Protein AF-0000000065985155 (afdb_homodimer)

Radius of gyration: 24.71 Å; Cα contacts (8 Å, |Δi|>4): 548; chains: 2; bounding box: 35×76×59 Å

Solvent-accessible surface area (backbone atoms only — not comparable to full-atom values): 17634 Å² total; per-residue (Å²): 113,52,72,65,54,26,26,50,45,11,40,53,48,54,47,33,44,59,19,85,72,46,12,67,38,28,30,44,54,46,45,69,64,44,49,46,24,61,75,67,66,27,60,48,74,44,66,58,95,70,36,69,47,30,38,36,28,44,30,21,22,24,71,71,54,43,53,49,27,75,76,33,69,85,66,65,50,70,82,45,39,70,54,41,80,46,33,30,48,73,46,80,47,34,62,80,71,37,51,67,61,48,49,55,57,57,29,61,38,67,83,27,68,40,58,32,30,32,69,63,44,80,60,87,74,77,49,49,74,46,74,43,82,17,47,86,59,52,67,67,60,49,48,53,50,47,50,53,50,49,51,54,50,48,53,52,46,50,54,48,58,60,61,74,98,114,52,72,65,54,27,25,50,46,11,41,54,47,54,46,34,44,60,19,86,71,47,12,66,38,27,29,45,55,47,45,69,62,44,50,47,24,62,76,66,65,28,61,48,75,44,67,58,95,70,35,67,48,29,38,35,28,44,30,21,20,25,73,71,55,43,53,50,28,74,76,33,67,85,64,66,48,72,81,45,40,69,55,41,81,48,34,30,48,74,45,79,47,34,63,81,71,38,50,66,62,50,50,55,58,59,30,63,38,67,83,26,67,41,57,34,31,32,69,64,42,80,60,89,78,75,51,49,73,44,73,43,82,16,47,86,59,52,68,69,60,48,50,51,51,48,49,52,50,47,50,55,49,50,54,53,48,51,54,47,56,58,59,73,101

Sequence (330 aa):
MNQHYFNLLGNITWLWMNSPLHREWSCELLARNVIPAIENQQYMLLIDNDVPIAYCSWADLSLETEVKYIKDISSLTPEEWQSGDRRWIIDWVAPFGHSQLLIKNVSEIPDYSRQIYTLLSKTKRTGKIAYFKGGNLDKKTAKKRFDTYQERLGAALKNEFNFTKMNQHYFNLLGNITWLWMNSPLHREWSCELLARNVIPAIENQQYMLLIDNDVPIAYCSWADLSLETEVKYIKDISSLTPEEWQSGDRRWIIDWVAPFGHSQLLIKNVSEIPDYSRQIYTLLSKTKRTGKIAYFKGGNLDKKTAKKRFDTYQERLGAALKNEFNFTK

Secondary structure (DSSP, 8-state):
--HHHHHHHHHHHHHHHTSTTGGGSBHHHHHHHHHHHHHTT-EEEEEETTEEEEEEEEEEE-HHHHHHHHH-GGG--GGGGBSSSEEEEEEEE-TTS-HHHHHHHHHT-TT--S-EEEE---SSS---EEEE--TT--HHHHHHHHHHHHHHHHHHHHHHHHHT-/--HHHHHHHHHHHHHHHTSTTGGGSBHHHHHHHHHHHHHTT-EEEEEETTEEEEEEEEEEE-HHHHHHHHH-GGG--GGGGBSSSEEEEEEEE-TTS-HHHHHHHHHT-TT--S-EEEE---SSS---EEEE--TT--HHHHHHHHHHHHHHHHHHHHHHHHHT-

Nearest PDB structures (foldseek):
  4whn-assembly2_D  TM=9.347E-01  e=1.863E-17  Actinobacillus pleuropneumoniae
  2fia-assembly1_A  TM=6.701E-01  e=3.945E-02  Enterococcus faecalis V583
  3h4q-assembly1_A  TM=5.459E-01  e=1.391E-01  Staphylococcus aureus subsp. aureus Mu50
  3iwg-assembly1_A  TM=7.175E-01  e=1.113E+00  Colwellia psychrerythraea 34H
  2g0b-assembly7_G  TM=4.563E-01  e=5.378E+00  uncultured bacterium

Structure (mmCIF, N/CA/C/O backbone):
data_AF-0000000065985155-model_v1
#
loop_
_entity.id
_entity.type
_entity.pdbx_description
1 polymer 'Leukotoxin-activating lysine-acyltransferase LktC'
#
loop_
_atom_site.group_PDB
_atom_site.id
_atom_site.type_symbol
_atom_site.label_atom_id
_atom_site.label_alt_id
_atom_site.label_comp_id
_atom_site.label_asym_id
_atom_site.label_entity_id
_atom_site.label_seq_id
_atom_site.pdbx_PDB_ins_code
_atom_site.Cartn_x
_atom_site.Cartn_y
_atom_site.Cartn_z
_atom_site.occupancy
_atom_site.B_iso_or_equiv
_atom_site.auth_seq_id
_atom_site.auth_comp_id
_atom_site.auth_asym_id
_atom_site.auth_atom_id
_atom_site.pdbx_PDB_model_num
ATOM 1 N N . MET A 1 1 ? -14.016 7.113 -7.258 1 61.62 1 MET A N 1
ATOM 2 C CA . MET A 1 1 ? -12.562 7.023 -7.195 1 61.62 1 MET A CA 1
ATOM 3 C C . MET A 1 1 ? -11.961 6.887 -8.586 1 61.62 1 MET A C 1
ATOM 5 O O . MET A 1 1 ? -12.414 6.059 -9.383 1 61.62 1 MET A O 1
ATOM 9 N N . ASN A 1 2 ? -11.156 7.898 -9.023 1 78.12 2 ASN A N 1
ATOM 10 C CA . ASN A 1 2 ? -10.672 7.973 -10.398 1 78.12 2 ASN A CA 1
ATOM 11 C C . ASN A 1 2 ? -9.258 7.422 -10.523 1 78.12 2 ASN 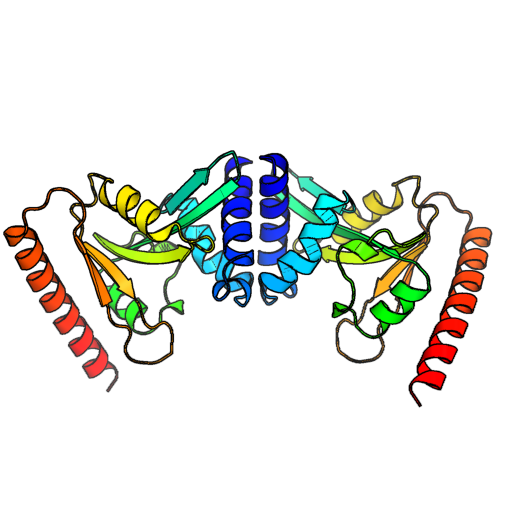A C 1
ATOM 13 O O . ASN A 1 2 ? -8.617 7.098 -9.523 1 78.12 2 ASN A O 1
ATOM 17 N N . GLN A 1 3 ? -8.891 7.145 -11.68 1 83.31 3 GLN A N 1
ATOM 18 C CA . GLN A 1 3 ? -7.582 6.602 -12.023 1 83.31 3 GLN A CA 1
ATOM 19 C C . GLN A 1 3 ? -6.465 7.398 -11.359 1 83.31 3 GLN A C 1
ATOM 21 O O . GLN A 1 3 ? -5.438 6.832 -10.977 1 83.31 3 GLN A O 1
ATOM 26 N N . HIS A 1 4 ? -6.789 8.664 -11.148 1 90.88 4 HIS A N 1
ATOM 27 C CA . HIS A 1 4 ? -5.805 9.523 -10.492 1 90.88 4 HIS A CA 1
ATOM 28 C C . HIS A 1 4 ? -5.609 9.125 -9.039 1 90.88 4 HIS A C 1
ATOM 30 O O . HIS A 1 4 ? -4.48 9.086 -8.547 1 90.88 4 HIS A O 1
ATOM 36 N N . TYR A 1 5 ? -6.684 8.789 -8.367 1 94.94 5 TYR A N 1
ATOM 37 C CA . TYR A 1 5 ? -6.691 8.359 -6.977 1 94.94 5 TYR A CA 1
ATOM 38 C C . TYR A 1 5 ? -5.816 7.129 -6.777 1 94.94 5 TYR A C 1
ATOM 40 O O . TYR A 1 5 ? -4.926 7.125 -5.926 1 94.94 5 TYR A O 1
ATOM 48 N N . PHE A 1 6 ? -5.961 6.148 -7.602 1 96.56 6 PHE A N 1
ATOM 49 C CA . PHE A 1 6 ? -5.234 4.895 -7.445 1 96.56 6 PHE A CA 1
ATOM 50 C C . PHE A 1 6 ? -3.775 5.055 -7.852 1 96.56 6 PHE A C 1
ATOM 52 O O . PHE A 1 6 ? -2.891 4.422 -7.273 1 96.56 6 PHE A O 1
ATOM 59 N N . ASN A 1 7 ? -3.576 5.855 -8.852 1 96.69 7 ASN A N 1
ATOM 60 C CA . ASN A 1 7 ? -2.199 6.156 -9.227 1 96.69 7 ASN A CA 1
ATOM 61 C C . ASN A 1 7 ? -1.432 6.805 -8.078 1 96.69 7 ASN A C 1
ATOM 63 O O . ASN A 1 7 ? -0.289 6.438 -7.805 1 96.69 7 ASN A O 1
ATOM 67 N N . LEU A 1 8 ? -2.074 7.773 -7.398 1 97.19 8 LEU A N 1
ATOM 68 C CA . LEU A 1 8 ? -1.474 8.43 -6.246 1 97.19 8 LEU A CA 1
ATOM 69 C C . LEU A 1 8 ? -1.199 7.434 -5.129 1 97.19 8 LEU A C 1
ATOM 71 O O . LEU A 1 8 ? -0.104 7.414 -4.562 1 97.19 8 LEU A O 1
ATOM 75 N N . LEU A 1 9 ? -2.201 6.645 -4.883 1 98.31 9 LEU A N 1
ATOM 76 C CA . LEU A 1 9 ? -2.045 5.633 -3.846 1 98.31 9 LEU A CA 1
ATOM 77 C C . LEU A 1 9 ? -0.881 4.699 -4.168 1 98.31 9 LEU A C 1
ATOM 79 O O . LEU A 1 9 ? -0.1 4.344 -3.281 1 98.31 9 LEU A O 1
ATOM 83 N N . GLY A 1 10 ? -0.763 4.293 -5.391 1 98.38 10 GLY A N 1
ATOM 84 C CA . GLY A 1 10 ? 0.332 3.432 -5.809 1 98.38 10 GLY A CA 1
ATOM 85 C C . GLY A 1 10 ? 1.696 4.07 -5.629 1 98.38 10 GLY A C 1
ATOM 86 O O . GLY A 1 10 ? 2.633 3.42 -5.16 1 98.38 10 GLY A O 1
ATOM 87 N N . ASN A 1 11 ? 1.826 5.34 -6.012 1 98.25 11 ASN A N 1
ATOM 88 C CA . ASN A 1 11 ? 3.078 6.07 -5.844 1 98.25 11 ASN A CA 1
ATOM 89 C C . ASN A 1 11 ? 3.486 6.152 -4.375 1 98.25 11 ASN A C 1
ATOM 91 O O . ASN A 1 11 ? 4.637 5.871 -4.031 1 98.25 11 ASN A O 1
ATOM 95 N N . ILE A 1 12 ? 2.561 6.508 -3.508 1 98.56 12 ILE A N 1
ATOM 96 C CA . ILE A 1 12 ? 2.842 6.668 -2.086 1 98.56 12 ILE A CA 1
ATOM 97 C C . ILE A 1 12 ? 3.162 5.309 -1.467 1 98.56 12 ILE A C 1
ATOM 99 O O . ILE A 1 12 ? 4.109 5.184 -0.687 1 98.56 12 ILE A O 1
ATOM 103 N N . THR A 1 13 ? 2.414 4.305 -1.851 1 98.75 13 THR A N 1
ATOM 104 C CA . THR A 1 13 ? 2.652 2.949 -1.363 1 98.75 13 THR A CA 1
ATOM 105 C C . THR A 1 13 ? 4.059 2.482 -1.724 1 98.75 13 THR A C 1
ATOM 107 O O . THR A 1 13 ? 4.75 1.88 -0.898 1 98.75 13 THR A O 1
ATOM 110 N N . TRP A 1 14 ? 4.422 2.723 -2.92 1 98.38 14 TRP A N 1
ATOM 111 C CA . TRP A 1 14 ? 5.75 2.326 -3.371 1 98.38 14 TRP A CA 1
ATOM 112 C C . TRP A 1 14 ? 6.832 2.988 -2.521 1 98.38 14 TRP A C 1
ATOM 114 O O . TRP A 1 14 ? 7.828 2.35 -2.166 1 98.38 14 TRP A O 1
ATOM 124 N N . LEU A 1 15 ? 6.66 4.23 -2.207 1 98.31 15 LEU A N 1
ATOM 125 C CA . LEU A 1 15 ? 7.598 4.918 -1.326 1 98.31 15 LEU A CA 1
ATOM 126 C C . LEU A 1 15 ? 7.621 4.27 0.055 1 98.31 15 LEU A C 1
ATOM 128 O O . LEU A 1 15 ? 8.688 4.07 0.636 1 98.31 15 LEU A O 1
ATOM 132 N N . TRP A 1 16 ? 6.398 3.98 0.622 1 98.38 16 TRP A N 1
ATOM 133 C CA . TRP A 1 16 ?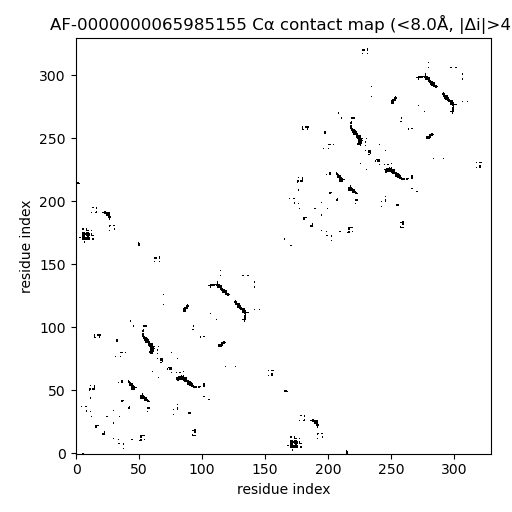 6.316 3.295 1.908 1 98.38 16 TRP A CA 1
ATOM 134 C C . TRP A 1 16 ? 7.102 1.989 1.881 1 98.38 16 TRP A C 1
ATOM 136 O O . TRP A 1 16 ? 7.852 1.689 2.812 1 98.38 16 TRP A O 1
ATOM 146 N N . MET A 1 17 ? 6.969 1.23 0.787 1 97.75 17 MET A N 1
ATOM 147 C CA . MET A 1 17 ? 7.609 -0.073 0.646 1 97.75 17 MET A CA 1
ATOM 148 C C . MET A 1 17 ? 9.125 0.063 0.676 1 97.75 17 MET A C 1
ATOM 150 O O . MET A 1 17 ? 9.828 -0.873 1.062 1 97.75 17 MET A O 1
ATOM 154 N N . ASN A 1 18 ? 9.594 1.165 0.339 1 97.31 18 ASN A N 1
ATOM 155 C CA . ASN A 1 18 ? 11.031 1.386 0.231 1 97.31 18 ASN A CA 1
ATOM 156 C C . ASN A 1 18 ? 11.57 2.158 1.431 1 97.31 18 ASN A C 1
ATOM 158 O O . ASN A 1 18 ? 12.758 2.492 1.476 1 97.31 18 ASN A O 1
ATOM 162 N N . SER A 1 19 ? 10.781 2.52 2.391 1 96.31 19 SER A N 1
ATOM 163 C CA . SER A 1 19 ? 11.164 3.166 3.643 1 96.31 19 SER A CA 1
ATOM 164 C C . SER A 1 19 ? 11.336 2.145 4.762 1 96.31 19 SER A C 1
ATOM 166 O O . SER A 1 19 ? 10.406 1.403 5.082 1 96.31 19 SER A O 1
ATOM 168 N N . PRO A 1 20 ? 12.508 2.055 5.363 1 95 20 PRO A N 1
ATOM 169 C CA . PRO A 1 20 ? 12.75 1.062 6.41 1 95 20 PRO A CA 1
ATOM 170 C C . PRO A 1 20 ? 11.703 1.11 7.523 1 95 20 PRO A C 1
ATOM 172 O O . PRO A 1 20 ? 11.281 0.065 8.023 1 95 20 PRO A O 1
ATOM 175 N N . LEU A 1 21 ? 11.234 2.256 7.855 1 92.38 21 LEU A N 1
ATOM 176 C CA . LEU A 1 21 ? 10.242 2.418 8.906 1 92.38 21 LEU A CA 1
ATOM 177 C C . LEU A 1 21 ? 8.859 2.018 8.414 1 92.38 21 LEU A C 1
ATOM 179 O O . LEU A 1 21 ? 8.188 1.188 9.031 1 92.38 21 LEU A O 1
ATOM 183 N N . HIS A 1 22 ? 8.461 2.508 7.312 1 96.5 22 HIS A N 1
ATOM 184 C CA . HIS A 1 22 ? 7.094 2.381 6.828 1 96.5 22 HIS A CA 1
ATOM 185 C C . HIS A 1 22 ? 6.824 0.976 6.301 1 96.5 22 HIS A C 1
ATOM 187 O O . HIS A 1 22 ? 5.699 0.483 6.379 1 96.5 22 HIS A O 1
ATOM 193 N N . ARG A 1 23 ? 7.867 0.409 5.754 1 96.94 23 ARG A N 1
ATOM 194 C CA . ARG A 1 23 ? 7.641 -0.891 5.133 1 96.94 23 ARG A CA 1
ATOM 195 C C . ARG A 1 23 ? 7.164 -1.915 6.156 1 96.94 23 ARG A C 1
ATOM 197 O O . ARG A 1 23 ? 6.547 -2.92 5.801 1 96.94 23 ARG A O 1
ATOM 204 N N . GLU A 1 24 ? 7.391 -1.711 7.445 1 96.56 24 GLU A N 1
ATOM 205 C CA . GLU A 1 24 ? 7.004 -2.625 8.516 1 96.56 24 GLU A CA 1
ATOM 206 C C . GLU A 1 24 ? 5.566 -2.369 8.961 1 96.56 24 GLU A C 1
ATOM 208 O O . GLU A 1 24 ? 4.973 -3.197 9.656 1 96.56 24 GLU A O 1
ATOM 213 N N . TRP A 1 25 ? 5.062 -1.242 8.625 1 95.06 25 TRP A N 1
ATOM 214 C CA . TRP A 1 25 ? 3.715 -0.872 9.055 1 95.06 25 TRP A CA 1
ATOM 215 C C . TRP A 1 25 ? 2.664 -1.584 8.211 1 95.06 25 TRP A C 1
ATOM 217 O O . TRP A 1 25 ? 2.924 -1.946 7.059 1 95.06 25 TRP A O 1
ATOM 227 N N . SER A 1 26 ? 1.489 -1.753 8.711 1 97.62 26 SER A N 1
ATOM 228 C CA . SER A 1 26 ? 0.413 -2.514 8.086 1 97.62 26 SER A CA 1
ATOM 229 C C . SER A 1 26 ? -0.275 -1.702 6.996 1 97.62 26 SER A C 1
ATOM 231 O O . SER A 1 26 ? -0.181 -0.473 6.977 1 97.62 26 SER A O 1
ATOM 233 N N . CYS A 1 27 ? -1.001 -2.439 6.18 1 97.69 27 CYS A N 1
ATOM 234 C CA . CYS A 1 27 ? -1.793 -1.785 5.148 1 97.69 27 CYS A CA 1
ATOM 235 C C . CYS A 1 27 ? -2.943 -0.996 5.758 1 97.69 27 CYS A C 1
ATOM 237 O O . CYS A 1 27 ? -3.4 -0.007 5.184 1 97.69 27 CYS A O 1
ATOM 239 N N . GLU A 1 28 ? -3.377 -1.416 6.906 1 96.88 28 GLU A N 1
ATOM 240 C CA . GLU A 1 28 ? -4.367 -0.632 7.637 1 96.88 28 GLU A CA 1
ATOM 241 C C . GLU A 1 28 ? -3.818 0.74 8.016 1 96.88 28 GLU A C 1
ATOM 243 O O . GLU A 1 28 ? -4.512 1.75 7.887 1 96.88 28 GLU A O 1
ATOM 248 N N . LEU A 1 29 ? -2.586 0.738 8.516 1 96.44 29 LEU A N 1
ATOM 249 C CA . LEU A 1 29 ? -1.942 2 8.859 1 96.44 29 LEU A CA 1
ATOM 250 C C . LEU A 1 29 ? -1.725 2.855 7.617 1 96.44 29 LEU A C 1
ATOM 252 O O . LEU A 1 29 ? -1.888 4.078 7.66 1 96.44 29 LEU A O 1
ATOM 256 N N . LEU A 1 30 ? -1.388 2.182 6.555 1 98.06 30 LEU A N 1
ATOM 257 C CA . LEU A 1 30 ? -1.266 2.881 5.281 1 98.06 30 LEU A CA 1
ATOM 258 C C . LEU A 1 30 ? -2.574 3.572 4.914 1 98.06 30 LEU A C 1
ATOM 260 O O . LEU A 1 30 ? -2.578 4.754 4.562 1 98.06 30 LEU A O 1
ATOM 264 N N . ALA A 1 31 ? -3.658 2.867 4.977 1 97.69 31 ALA A N 1
ATOM 265 C CA . ALA A 1 31 ? -4.969 3.434 4.664 1 97.69 31 ALA A CA 1
ATOM 266 C C . ALA A 1 31 ? -5.281 4.621 5.57 1 97.69 31 ALA A C 1
ATOM 268 O O . ALA A 1 31 ? -5.695 5.68 5.09 1 97.69 31 ALA A O 1
ATOM 269 N N . ARG A 1 32 ? -5.039 4.488 6.812 1 96.62 32 ARG A N 1
ATOM 270 C CA . ARG A 1 32 ? -5.371 5.492 7.816 1 96.62 32 ARG A CA 1
ATOM 271 C C . ARG A 1 32 ? -4.574 6.773 7.594 1 96.62 32 ARG A C 1
ATOM 273 O O . ARG A 1 32 ? -5.074 7.875 7.828 1 96.62 32 ARG A O 1
ATOM 280 N N . ASN A 1 33 ? -3.363 6.57 7.156 1 96.12 33 ASN A N 1
ATOM 281 C CA . ASN A 1 33 ? -2.469 7.719 7.043 1 96.12 33 ASN A CA 1
ATOM 282 C C . ASN A 1 33 ? -2.539 8.352 5.656 1 96.12 33 ASN A C 1
ATOM 284 O O . ASN A 1 33 ? -2.293 9.547 5.5 1 96.12 33 ASN A O 1
ATOM 288 N N . VAL A 1 34 ? -2.904 7.621 4.637 1 98.19 34 VAL A N 1
ATOM 289 C CA . VAL A 1 34 ? -2.705 8.094 3.27 1 98.19 34 VAL A CA 1
ATOM 290 C C . VAL A 1 34 ? -4.055 8.445 2.645 1 98.19 34 VAL A C 1
ATOM 292 O O . VAL A 1 34 ? -4.168 9.445 1.926 1 98.19 34 VAL A O 1
ATOM 295 N N . ILE A 1 35 ? -5.082 7.68 2.918 1 98.06 35 ILE A N 1
ATOM 296 C CA . ILE A 1 35 ? -6.363 7.855 2.246 1 98.06 35 ILE A CA 1
ATOM 297 C C . ILE A 1 35 ? -6.918 9.242 2.549 1 98.06 35 ILE A C 1
ATOM 299 O O . ILE A 1 35 ? -7.27 9.992 1.633 1 98.06 35 ILE A O 1
ATOM 303 N N . PRO A 1 36 ? -6.98 9.727 3.818 1 97.81 36 PRO A N 1
ATOM 304 C CA . PRO A 1 36 ? -7.492 11.07 4.078 1 97.81 36 PRO A CA 1
ATOM 305 C C . PRO A 1 36 ? -6.633 12.164 3.443 1 97.81 36 PRO A C 1
ATOM 307 O O . PRO A 1 36 ? -7.152 13.195 3.02 1 97.81 36 PRO A O 1
ATOM 310 N N . ALA A 1 37 ? -5.305 11.938 3.426 1 97.44 37 ALA A N 1
ATOM 311 C CA . ALA A 1 37 ? -4.414 12.898 2.785 1 97.44 37 ALA A CA 1
ATOM 312 C C . ALA A 1 37 ? -4.781 13.094 1.316 1 97.44 37 ALA A C 1
ATOM 314 O O . ALA A 1 37 ? -4.867 14.227 0.836 1 97.44 37 ALA A O 1
ATOM 315 N N . ILE A 1 38 ? -5.035 12.031 0.622 1 97.62 38 ILE A N 1
ATOM 316 C CA . ILE A 1 38 ? -5.395 12.07 -0.792 1 97.62 38 ILE A CA 1
ATOM 317 C C . ILE A 1 38 ? -6.762 12.734 -0.958 1 97.62 38 ILE A C 1
ATOM 319 O O . ILE A 1 38 ? -6.926 13.633 -1.787 1 97.62 38 ILE A O 1
ATOM 323 N N . GLU A 1 39 ? -7.684 12.32 -0.176 1 96.62 39 GLU A N 1
ATOM 324 C CA . GLU A 1 39 ? -9.055 12.812 -0.294 1 96.62 39 GLU A CA 1
ATOM 325 C C . GLU A 1 39 ? -9.133 14.312 -0.035 1 96.62 39 GLU A C 1
ATOM 327 O O . GLU A 1 39 ? -9.898 15.023 -0.691 1 96.62 39 GLU A O 1
ATOM 332 N N . ASN A 1 40 ? -8.344 14.797 0.892 1 96.38 40 ASN A N 1
ATOM 333 C CA . ASN A 1 40 ? -8.375 16.203 1.276 1 96.38 40 ASN A CA 1
ATOM 334 C C . ASN A 1 40 ? -7.328 17.016 0.523 1 96.38 40 ASN A C 1
ATOM 336 O O . ASN A 1 40 ? -7.203 18.219 0.73 1 96.38 40 ASN A O 1
ATOM 340 N N . GLN A 1 41 ? -6.586 16.312 -0.307 1 96 41 GLN A N 1
ATOM 341 C CA . GLN A 1 41 ? -5.508 16.938 -1.061 1 96 41 GLN A CA 1
ATOM 342 C C . GLN A 1 41 ? -4.512 17.625 -0.129 1 96 41 GLN A C 1
ATOM 344 O O . GLN A 1 41 ? -4.094 18.766 -0.383 1 96 41 GLN A O 1
ATOM 349 N N . GLN A 1 42 ? -4.219 17.031 0.935 1 94.56 42 GLN A N 1
ATOM 350 C CA . GLN A 1 42 ? -3.26 17.516 1.922 1 94.56 42 GLN A CA 1
ATOM 351 C C . GLN A 1 42 ? -1.975 16.688 1.894 1 94.56 42 GLN A C 1
ATOM 353 O O . GLN A 1 42 ? -1.646 16 2.865 1 94.56 42 GLN A O 1
ATOM 358 N N . TYR A 1 43 ? -1.269 16.797 0.753 1 95.75 43 TYR A N 1
ATOM 359 C CA . TYR A 1 43 ? -0.034 16.062 0.54 1 95.75 43 TYR A CA 1
ATOM 360 C C . TYR A 1 43 ? 0.867 16.766 -0.462 1 95.75 43 TYR A C 1
ATOM 362 O O . TYR A 1 43 ? 0.434 17.703 -1.143 1 95.75 43 TYR A O 1
ATOM 370 N N . MET A 1 44 ? 2.041 16.375 -0.431 1 95.19 44 MET A N 1
ATOM 371 C CA . MET A 1 44 ? 3.02 16.703 -1.465 1 95.19 44 MET A CA 1
ATOM 372 C C . MET A 1 44 ? 3.754 15.445 -1.931 1 95.19 44 MET A C 1
ATOM 374 O O . MET A 1 44 ? 4.242 14.664 -1.111 1 95.19 44 MET A O 1
ATOM 378 N N . LEU A 1 45 ? 3.711 15.219 -3.188 1 97.31 45 LEU A N 1
ATOM 379 C CA . LEU A 1 45 ? 4.414 14.102 -3.805 1 97.31 45 LEU A CA 1
ATOM 380 C C . LEU A 1 45 ? 5.418 14.594 -4.84 1 97.31 45 LEU A C 1
ATOM 382 O O . LEU A 1 45 ? 5.059 15.328 -5.766 1 97.31 45 LEU A O 1
ATOM 386 N N . LEU A 1 46 ? 6.605 14.312 -4.629 1 97.19 46 LEU A N 1
ATOM 387 C CA . LEU A 1 46 ? 7.66 14.672 -5.57 1 97.19 46 LEU A CA 1
ATOM 388 C C . LEU A 1 46 ? 7.988 13.5 -6.492 1 97.19 46 LEU A C 1
ATOM 390 O O . LEU A 1 46 ? 8.211 12.383 -6.027 1 97.19 46 LEU A O 1
ATOM 394 N N . ILE A 1 47 ? 7.988 13.734 -7.766 1 96.5 47 ILE A N 1
ATOM 395 C CA . ILE A 1 47 ? 8.266 12.742 -8.789 1 96.5 47 ILE A CA 1
ATOM 396 C C . ILE A 1 47 ? 9.461 13.188 -9.633 1 96.5 47 ILE A C 1
ATOM 398 O O . ILE A 1 47 ? 9.555 14.352 -10.023 1 96.5 47 ILE A O 1
ATOM 402 N N . ASP A 1 48 ? 10.422 12.359 -9.789 1 95.5 48 ASP A N 1
ATOM 403 C CA . ASP A 1 48 ? 11.57 12.57 -10.672 1 95.5 48 ASP A CA 1
ATOM 404 C C . ASP A 1 48 ? 11.672 11.461 -11.711 1 95.5 48 ASP A C 1
ATOM 406 O O . ASP A 1 48 ? 11.82 10.289 -11.367 1 95.5 48 ASP A O 1
ATOM 410 N N . ASN A 1 49 ? 11.617 11.797 -13.078 1 93.75 49 ASN A N 1
ATOM 411 C CA . ASN A 1 49 ? 11.688 10.828 -14.172 1 93.75 49 ASN A CA 1
ATOM 412 C C . ASN A 1 49 ? 10.672 9.703 -13.984 1 93.75 49 ASN A C 1
ATOM 414 O O . ASN A 1 49 ? 11.031 8.531 -14.016 1 93.75 49 ASN A O 1
ATOM 418 N N . ASP A 1 50 ? 9.438 10.062 -13.586 1 93.25 50 ASP A N 1
ATOM 419 C CA . ASP A 1 50 ? 8.273 9.188 -13.5 1 93.25 50 ASP A CA 1
ATOM 420 C C . ASP A 1 50 ? 8.383 8.227 -12.32 1 93.25 50 ASP A C 1
ATOM 422 O O . ASP A 1 50 ? 7.707 7.199 -12.281 1 93.25 50 ASP A O 1
ATOM 426 N N . VAL A 1 51 ? 9.258 8.508 -11.391 1 95.25 51 VAL A N 1
ATOM 427 C CA . VAL A 1 51 ? 9.422 7.703 -10.18 1 95.25 51 VAL A CA 1
ATOM 428 C C . VAL A 1 51 ? 9.203 8.57 -8.945 1 95.25 51 VAL A C 1
ATOM 430 O O . VAL A 1 51 ? 9.75 9.672 -8.852 1 95.25 51 VAL A O 1
ATOM 433 N N . PRO A 1 52 ? 8.312 8.109 -8.094 1 97.5 52 PRO A N 1
ATOM 434 C CA . PRO A 1 52 ? 8.172 8.891 -6.859 1 97.5 52 PRO A CA 1
ATOM 435 C C . PRO A 1 52 ? 9.445 8.891 -6.012 1 97.5 52 PRO A C 1
ATOM 437 O O . PRO A 1 52 ? 10.055 7.832 -5.812 1 97.5 52 PRO A O 1
ATOM 440 N N . ILE A 1 53 ? 9.812 10.062 -5.438 1 97.69 53 ILE A N 1
ATOM 441 C CA . ILE A 1 53 ? 11.078 10.117 -4.719 1 97.69 53 ILE A CA 1
ATOM 442 C C . ILE A 1 53 ? 10.836 10.578 -3.281 1 97.69 53 ILE A C 1
ATOM 444 O O . ILE A 1 53 ? 11.625 10.266 -2.385 1 97.69 53 ILE A O 1
ATOM 448 N N . ALA A 1 54 ? 9.742 11.273 -3.035 1 97.31 54 ALA A N 1
ATOM 449 C CA . ALA A 1 54 ? 9.43 11.711 -1.678 1 97.31 54 ALA A CA 1
ATOM 450 C C . ALA A 1 54 ? 7.957 12.078 -1.539 1 97.31 54 ALA A C 1
ATOM 452 O O . ALA A 1 54 ? 7.285 12.359 -2.533 1 97.31 54 ALA A O 1
ATOM 453 N N . TYR A 1 55 ? 7.492 12.008 -0.315 1 97.56 55 TYR A N 1
ATOM 454 C CA . TYR A 1 55 ? 6.09 12.25 0.009 1 97.56 55 TYR A CA 1
ATOM 455 C C . TYR A 1 55 ? 5.941 12.781 1.43 1 97.56 55 TYR A C 1
ATOM 457 O O . TYR A 1 55 ? 6.664 12.359 2.336 1 97.56 55 TYR A O 1
ATOM 465 N N . CYS A 1 56 ? 5.039 13.719 1.554 1 94.69 56 CYS A N 1
ATOM 466 C CA . CYS A 1 56 ? 4.59 14.078 2.895 1 94.69 56 CYS A CA 1
ATOM 467 C C . CYS A 1 56 ? 3.105 14.43 2.895 1 94.69 56 CYS A C 1
ATOM 469 O O . CYS A 1 56 ? 2.521 14.68 1.839 1 94.69 56 CYS A O 1
ATOM 471 N N . SER A 1 57 ? 2.545 14.344 4.035 1 94.88 57 SER A N 1
ATOM 472 C CA . SER A 1 57 ? 1.157 14.742 4.238 1 94.88 57 SER A CA 1
ATOM 473 C C . SER A 1 57 ? 0.992 15.531 5.531 1 94.88 57 SER A C 1
ATOM 475 O O . SER A 1 57 ? 1.856 15.484 6.41 1 94.88 57 SER A O 1
ATOM 477 N N . TRP A 1 58 ? -0.091 16.312 5.555 1 91.75 58 TRP A N 1
ATOM 478 C CA . TRP A 1 58 ? -0.359 17.109 6.742 1 91.75 58 TRP A CA 1
ATOM 479 C C . TRP A 1 58 ? -1.854 17.172 7.035 1 91.75 58 TRP A C 1
ATOM 481 O O . TRP A 1 58 ? -2.674 16.844 6.172 1 91.75 58 TRP A O 1
ATOM 491 N N . ALA A 1 59 ? -2.158 17.453 8.219 1 94.25 59 ALA A N 1
ATOM 492 C CA . ALA A 1 59 ? -3.521 17.719 8.664 1 94.25 59 ALA A CA 1
ATOM 493 C C . ALA A 1 59 ? -3.615 19.078 9.352 1 94.25 59 ALA A C 1
ATOM 495 O O . ALA A 1 59 ? -2.652 19.531 9.977 1 94.25 59 ALA A O 1
ATOM 496 N N . ASP A 1 60 ? -4.734 19.75 9.172 1 93.44 60 ASP A N 1
ATOM 497 C CA . ASP A 1 60 ? -5.043 21 9.859 1 93.44 60 ASP A CA 1
ATOM 498 C C . ASP A 1 60 ? -6.016 20.766 11.016 1 93.44 60 ASP A C 1
ATOM 500 O O . ASP A 1 60 ? -7.215 20.578 10.797 1 93.44 60 ASP A O 1
ATOM 504 N N . LEU A 1 61 ? -5.434 20.891 12.219 1 93.25 61 LEU A N 1
ATOM 505 C CA . LEU A 1 61 ? -6.168 20.406 13.383 1 93.25 61 LEU A CA 1
ATOM 506 C C . LEU A 1 61 ? -6.695 21.562 14.219 1 93.25 61 LEU A C 1
ATOM 508 O O . LEU A 1 61 ? -6.07 22.625 14.281 1 93.25 61 LEU A O 1
ATOM 512 N N . SER A 1 62 ? -7.832 21.344 14.852 1 94.94 62 SER A N 1
ATOM 513 C CA . SER A 1 62 ? -8.25 22.203 15.953 1 94.94 62 SER A CA 1
ATOM 514 C C . SER A 1 62 ? -7.391 21.969 17.203 1 94.94 62 SER A C 1
ATOM 516 O O . SER A 1 62 ? -6.66 20.984 17.281 1 94.94 62 SER A O 1
ATOM 518 N N . LEU A 1 63 ? -7.465 22.859 18.094 1 91.81 63 LEU A N 1
ATOM 519 C CA . LEU A 1 63 ? -6.734 22.688 19.344 1 91.81 63 LEU A CA 1
ATOM 520 C C . LEU A 1 63 ? -7.164 21.406 20.047 1 91.81 63 LEU A C 1
ATOM 522 O O . LEU A 1 63 ? -6.324 20.672 20.562 1 91.81 63 LEU A O 1
ATOM 526 N N . GLU A 1 64 ? -8.469 21.203 20.062 1 93.94 64 GLU A N 1
ATOM 527 C CA . GLU A 1 64 ? -9 20 20.703 1 93.94 64 GLU A CA 1
ATOM 528 C C . GLU A 1 64 ? -8.445 18.734 20.047 1 93.94 64 GLU A C 1
ATOM 530 O O . GLU A 1 64 ? -7.984 17.828 20.75 1 93.94 64 GLU A O 1
ATOM 535 N N . THR A 1 65 ? -8.453 18.656 18.75 1 94.75 65 THR A N 1
ATOM 536 C CA . THR A 1 65 ? -7.957 17.5 18 1 94.75 65 THR A CA 1
ATOM 537 C C . THR A 1 65 ? -6.449 17.359 18.172 1 94.75 65 THR A C 1
ATOM 539 O O . THR A 1 65 ? -5.941 16.234 18.297 1 94.75 65 THR A O 1
ATOM 542 N N . GLU A 1 66 ? -5.742 18.453 18.156 1 90.06 66 GLU A N 1
ATOM 543 C CA . GLU A 1 66 ? -4.297 18.453 18.344 1 90.06 66 GLU A CA 1
ATOM 544 C C . GLU A 1 66 ? -3.912 17.781 19.656 1 90.06 66 GLU A C 1
ATOM 546 O O . GLU A 1 66 ? -3.002 16.953 19.703 1 90.06 66 GLU A O 1
ATOM 551 N N . VAL A 1 67 ? -4.574 18.141 20.688 1 87 67 VAL A N 1
ATOM 552 C CA . VAL A 1 67 ? -4.301 17.594 22.016 1 87 67 VAL A CA 1
ATOM 553 C C . VAL A 1 67 ? -4.52 16.078 22.016 1 87 67 VAL A C 1
ATOM 555 O O . VAL A 1 67 ? -3.688 15.328 22.516 1 87 67 VAL A O 1
ATOM 558 N N . LYS A 1 68 ? -5.605 15.633 21.484 1 90.44 68 LYS A N 1
ATOM 559 C CA . LYS A 1 68 ? -5.898 14.203 21.375 1 90.44 68 LYS A CA 1
ATOM 560 C C . LYS A 1 68 ? -4.832 13.484 20.562 1 90.44 68 LYS A C 1
ATOM 562 O O . LYS A 1 68 ? -4.379 12.398 20.938 1 90.44 68 LYS A O 1
ATOM 567 N N . TYR A 1 69 ? -4.449 14.102 19.531 1 89.5 69 TYR A N 1
ATOM 568 C CA . TYR A 1 69 ? -3.5 13.516 18.578 1 89.5 69 TYR A CA 1
ATOM 569 C C . TYR A 1 69 ? -2.133 13.336 19.234 1 89.5 69 TYR A C 1
ATOM 571 O O . TYR A 1 69 ? -1.481 12.305 19.047 1 89.5 69 TYR A O 1
ATOM 579 N N . ILE A 1 70 ? -1.699 14.344 19.906 1 82.94 70 ILE A N 1
ATOM 580 C CA . ILE A 1 70 ? -0.393 14.305 20.547 1 82.94 70 ILE A CA 1
ATOM 581 C C . ILE A 1 70 ? -0.36 13.172 21.562 1 82.94 70 ILE A C 1
ATOM 583 O O . ILE A 1 70 ? 0.662 12.5 21.734 1 82.94 70 ILE A O 1
ATOM 587 N N . LYS A 1 71 ? -1.438 12.93 22.188 1 81.81 71 LYS A N 1
ATOM 588 C CA . LYS A 1 71 ? -1.526 11.883 23.188 1 81.81 71 LYS A CA 1
ATOM 589 C C . LYS A 1 71 ? -1.55 10.5 22.547 1 81.81 71 LYS A C 1
ATOM 591 O O . LYS A 1 71 ? -0.996 9.539 23.094 1 81.81 71 LYS A O 1
ATOM 596 N N . ASP A 1 72 ? -2.26 10.492 21.484 1 87.81 72 ASP A N 1
ATOM 597 C CA . ASP A 1 72 ? -2.43 9.242 20.75 1 87.81 72 ASP A CA 1
ATOM 598 C C . ASP A 1 72 ? -2.545 9.492 19.25 1 87.81 72 ASP A C 1
ATOM 600 O O . ASP A 1 72 ? -3.633 9.789 18.75 1 87.81 72 ASP A O 1
ATOM 604 N N . ILE A 1 73 ? -1.548 9.258 18.625 1 86.12 73 ILE A N 1
ATOM 605 C CA . ILE A 1 73 ? -1.485 9.57 17.203 1 86.12 73 ILE A CA 1
ATOM 606 C C . ILE A 1 73 ? -2.529 8.758 16.438 1 86.12 73 ILE A C 1
ATOM 608 O O . ILE A 1 73 ? -2.975 9.156 15.359 1 86.12 73 ILE A O 1
ATOM 612 N N . SER A 1 74 ? -2.92 7.645 16.906 1 87.75 74 SER A N 1
ATOM 613 C CA . SER A 1 74 ? -3.893 6.777 16.25 1 87.75 74 SER A CA 1
ATOM 614 C C . SER A 1 74 ? -5.312 7.309 16.422 1 87.75 74 SER A C 1
ATOM 616 O O . SER A 1 74 ? -6.25 6.797 15.805 1 87.75 74 SER A O 1
ATOM 618 N N . SER A 1 75 ? -5.461 8.352 17.172 1 91.31 75 SER A N 1
ATOM 619 C CA . SER A 1 75 ? -6.789 8.859 17.484 1 91.31 75 SER A CA 1
ATOM 620 C C . SER A 1 75 ? -7.332 9.711 16.328 1 91.31 75 SER A C 1
ATOM 622 O O . SER A 1 75 ? -8.531 10.008 16.297 1 91.31 75 SER A O 1
ATOM 624 N N . LEU A 1 76 ? -6.527 10.18 15.445 1 94.69 76 LEU A N 1
ATOM 625 C CA . LEU A 1 76 ? -6.938 11.078 14.375 1 94.69 76 LEU A CA 1
ATOM 626 C C . LEU A 1 76 ? -7.883 10.375 13.406 1 94.69 76 LEU A C 1
ATOM 628 O O . LEU A 1 76 ? -7.492 9.406 12.75 1 94.69 76 LEU A O 1
ATOM 632 N N . THR A 1 77 ? -9.094 10.867 13.289 1 96.75 77 THR A N 1
ATOM 633 C CA . THR A 1 77 ? -10.07 10.32 12.359 1 96.75 77 THR A CA 1
ATOM 634 C C . THR A 1 77 ? -10.047 11.078 11.039 1 96.75 77 THR A C 1
ATOM 636 O O . THR A 1 77 ? -9.586 12.227 10.984 1 96.75 77 THR A O 1
ATOM 639 N N . PRO A 1 78 ? -10.57 10.516 9.977 1 96.62 78 PRO A N 1
ATOM 640 C CA . PRO A 1 78 ? -10.578 11.18 8.672 1 96.62 78 PRO A CA 1
ATOM 641 C C . PRO A 1 78 ? -11.273 12.539 8.711 1 96.62 78 PRO A C 1
ATOM 643 O O . PRO A 1 78 ? -10.82 13.484 8.062 1 96.62 78 PRO A O 1
ATOM 646 N N . GLU A 1 79 ? -12.305 12.688 9.453 1 96.31 79 GLU A N 1
ATOM 647 C CA . GLU A 1 79 ? -13.094 13.914 9.5 1 96.31 79 GLU A CA 1
ATOM 648 C C . GLU A 1 79 ? -12.336 15.031 10.211 1 96.31 79 GLU A C 1
ATOM 650 O O . GLU A 1 79 ? -12.656 16.203 10.055 1 96.31 79 GLU A O 1
ATOM 655 N N . GLU A 1 80 ? -11.359 14.672 10.906 1 97.56 80 GLU A N 1
ATOM 656 C CA . GLU A 1 80 ? -10.664 15.633 11.75 1 97.56 80 GLU A CA 1
ATOM 657 C C . GLU A 1 80 ? -9.453 16.234 11.039 1 97.56 80 GLU A C 1
ATOM 659 O O . GLU A 1 80 ? -8.828 17.172 11.547 1 97.56 80 GLU A O 1
ATOM 664 N N . TRP A 1 81 ? -9.164 15.773 9.859 1 97.12 81 TRP A N 1
ATOM 665 C CA . TRP A 1 81 ? -7.965 16.203 9.141 1 97.12 81 TRP A CA 1
ATOM 666 C C . TRP A 1 81 ? -8.039 17.672 8.781 1 97.12 81 TRP A C 1
ATOM 668 O O . TRP A 1 81 ? -7.016 18.297 8.484 1 97.12 81 TRP A O 1
ATOM 678 N N . GLN A 1 82 ? -9.211 18.266 8.75 1 96.69 82 GLN A N 1
ATOM 679 C CA . GLN A 1 82 ? -9.414 19.672 8.477 1 96.69 82 GLN A CA 1
ATOM 680 C C . GLN A 1 82 ? -10.242 20.344 9.57 1 96.69 82 GLN A C 1
ATOM 682 O O . GLN A 1 82 ? -11.125 21.156 9.281 1 96.69 82 GLN A O 1
ATOM 687 N N . SER A 1 83 ? -9.992 20 10.75 1 96.75 83 SER A N 1
ATOM 688 C CA . SER A 1 83 ? -10.805 20.453 11.867 1 96.75 83 SER A CA 1
ATOM 689 C C . SER A 1 83 ? -10.406 21.844 12.312 1 96.75 83 SER A C 1
ATOM 691 O O . SER A 1 83 ? -11.133 22.5 13.078 1 96.75 83 SER A O 1
ATOM 693 N N . GLY A 1 84 ? -9.25 22.375 11.883 1 94.12 84 GLY A N 1
ATOM 694 C CA . GLY A 1 84 ? -8.789 23.672 12.336 1 94.12 84 GLY A CA 1
ATOM 695 C C . GLY A 1 84 ? -7.629 24.219 11.516 1 94.12 84 GLY A C 1
ATOM 696 O O . GLY A 1 84 ? -7.562 24 10.305 1 94.12 84 GLY A O 1
ATOM 697 N N . ASP A 1 85 ? -6.73 25 12.172 1 89.19 85 ASP A N 1
ATOM 698 C CA . ASP A 1 85 ? -5.699 25.719 11.422 1 89.19 85 ASP A CA 1
ATOM 699 C C . ASP A 1 85 ? -4.305 25.391 11.961 1 89.19 85 ASP A C 1
ATOM 701 O O . ASP A 1 85 ? -3.326 26.047 11.586 1 89.19 85 ASP A O 1
ATOM 705 N N . ARG A 1 86 ? -4.266 24.453 12.812 1 86.31 86 ARG A N 1
ATOM 706 C CA . ARG A 1 86 ? -2.975 24.016 13.32 1 86.31 86 ARG A CA 1
ATOM 707 C C . ARG A 1 86 ? -2.42 22.875 12.469 1 86.31 86 ARG A C 1
ATOM 709 O O . ARG A 1 86 ? -2.889 21.734 12.562 1 86.31 86 ARG A O 1
ATOM 716 N N . ARG A 1 87 ? -1.425 23.141 11.695 1 88.12 87 ARG A N 1
ATOM 717 C CA . ARG A 1 87 ? -0.958 22.219 10.672 1 88.12 87 ARG A CA 1
ATOM 718 C C . ARG A 1 87 ? 0.095 21.266 11.227 1 88.12 87 ARG A C 1
ATOM 720 O O . ARG A 1 87 ? 1.125 21.703 11.742 1 88.12 87 ARG A O 1
ATOM 727 N N . TRP A 1 88 ? -0.207 20.047 11.141 1 90.31 88 TRP A N 1
ATOM 728 C CA . TRP A 1 88 ? 0.681 18.984 11.625 1 90.31 88 TRP A CA 1
ATOM 729 C C . TRP A 1 88 ? 1.1 18.062 10.477 1 90.31 88 TRP A C 1
ATOM 731 O O . TRP A 1 88 ? 0.263 17.641 9.68 1 90.31 88 TRP A O 1
ATOM 741 N N . ILE A 1 89 ? 2.426 17.812 10.445 1 90.38 89 ILE A N 1
ATOM 742 C CA . ILE A 1 89 ? 2.891 16.781 9.531 1 90.38 89 ILE A CA 1
ATOM 743 C C . ILE A 1 89 ? 2.449 15.406 10.031 1 90.38 89 ILE A C 1
ATOM 745 O O . ILE A 1 89 ? 2.678 15.062 11.195 1 90.38 89 ILE A O 1
ATOM 749 N N . ILE A 1 90 ? 1.82 14.656 9.172 1 93.12 90 ILE A N 1
ATOM 750 C CA . ILE A 1 90 ? 1.308 13.344 9.547 1 93.12 90 ILE A CA 1
ATOM 751 C C . ILE A 1 90 ? 2.273 12.258 9.078 1 93.12 90 ILE A C 1
ATOM 753 O O . ILE A 1 90 ? 2.494 11.273 9.781 1 93.12 90 ILE A O 1
ATOM 757 N N . ASP A 1 91 ? 2.791 12.414 7.898 1 93.31 91 ASP A N 1
ATOM 758 C CA . ASP A 1 91 ? 3.715 11.438 7.328 1 93.31 91 ASP A CA 1
ATOM 759 C C . ASP A 1 91 ? 4.844 12.125 6.566 1 93.31 91 ASP A C 1
ATOM 761 O O . ASP A 1 91 ? 4.652 13.211 6.008 1 93.31 91 ASP A O 1
ATOM 765 N N . TRP A 1 92 ? 6.004 11.641 6.633 1 93.31 92 TRP A N 1
ATOM 766 C CA . TRP A 1 92 ? 7.211 12.094 5.953 1 93.31 92 TRP A CA 1
ATOM 767 C C . TRP A 1 92 ? 8.016 10.914 5.414 1 93.31 92 TRP A C 1
ATOM 769 O O . TRP A 1 92 ? 8.625 10.164 6.188 1 93.31 92 TRP A O 1
ATOM 779 N N . VAL A 1 93 ? 8.016 10.773 4.078 1 96.31 93 VAL A N 1
ATOM 780 C CA . VAL A 1 93 ? 8.617 9.586 3.469 1 96.31 93 VAL A CA 1
ATOM 781 C C . VAL A 1 93 ? 9.602 10.016 2.379 1 96.31 93 VAL A C 1
ATOM 783 O O . VAL A 1 93 ? 9.195 10.438 1.297 1 96.31 93 VAL A O 1
ATOM 786 N N . ALA A 1 94 ? 10.852 9.883 2.633 1 96.06 94 ALA A N 1
ATOM 787 C CA . ALA A 1 94 ? 11.922 10.188 1.69 1 96.06 94 ALA A CA 1
ATOM 788 C C . ALA A 1 94 ? 13.023 9.125 1.753 1 96.06 94 ALA A C 1
ATOM 790 O O . ALA A 1 94 ? 14.156 9.422 2.135 1 96.06 94 ALA A O 1
ATOM 791 N N . PRO A 1 95 ? 12.648 7.988 1.282 1 96.81 95 PRO A N 1
ATOM 792 C CA . PRO A 1 95 ? 13.539 6.852 1.517 1 96.81 95 PRO A CA 1
ATOM 793 C C . PRO A 1 95 ? 14.82 6.926 0.691 1 96.81 95 PRO A C 1
ATOM 795 O O . PRO A 1 95 ? 15.773 6.18 0.944 1 96.81 95 PRO A O 1
ATOM 798 N N . PHE A 1 96 ? 14.961 7.828 -0.204 1 96.5 96 PHE A N 1
ATOM 799 C CA . PHE A 1 96 ? 16.109 7.879 -1.088 1 96.5 96 PHE A CA 1
ATOM 800 C C . PHE A 1 96 ? 16.953 9.125 -0.82 1 96.5 96 PHE A C 1
ATOM 802 O O . PHE A 1 96 ? 17.766 9.523 -1.65 1 96.5 96 PHE A O 1
ATOM 809 N N . GLY A 1 97 ? 16.641 9.844 0.26 1 94 97 GLY A N 1
ATOM 810 C CA . GLY A 1 97 ? 17.5 10.922 0.707 1 94 97 GLY A CA 1
ATOM 811 C C . GLY A 1 97 ? 17.047 12.289 0.228 1 94 97 GLY A C 1
ATOM 812 O O . GLY A 1 97 ? 17.828 13.242 0.205 1 94 97 GLY A O 1
ATOM 813 N N . HIS A 1 98 ? 15.789 12.461 -0.115 1 94.81 98 HIS A N 1
ATOM 814 C CA . HIS A 1 98 ? 15.297 13.703 -0.694 1 94.81 98 HIS A CA 1
ATOM 815 C C . HIS A 1 98 ? 14.523 14.523 0.334 1 94.81 98 HIS A C 1
ATOM 817 O O . HIS A 1 98 ? 13.609 15.273 -0.021 1 94.81 98 HIS A O 1
ATOM 823 N N . SER A 1 99 ? 14.812 14.359 1.559 1 91.5 99 SER A N 1
ATOM 824 C CA . SER A 1 99 ? 14.109 15.086 2.615 1 91.5 99 SER A CA 1
ATOM 825 C C . SER A 1 99 ? 14.297 16.594 2.465 1 91.5 99 SER A C 1
ATOM 827 O O . SER A 1 99 ? 13.344 17.359 2.631 1 91.5 99 SER A O 1
ATOM 829 N N . GLN A 1 100 ? 15.523 17.031 2.205 1 89.31 100 GLN A N 1
ATOM 830 C CA . GLN A 1 100 ? 15.781 18.469 2.066 1 89.31 100 GLN A CA 1
ATOM 831 C C . GLN A 1 100 ? 14.984 19.062 0.91 1 89.31 100 GLN A C 1
ATOM 833 O O . GLN A 1 100 ? 14.477 20.172 1.011 1 89.31 100 GLN A O 1
ATOM 838 N N . LEU A 1 101 ? 14.961 18.344 -0.204 1 91.31 101 LEU A N 1
ATOM 839 C CA . LEU A 1 101 ? 14.156 18.781 -1.342 1 91.31 101 LEU A CA 1
ATOM 840 C C . LEU A 1 101 ? 12.688 18.891 -0.958 1 91.31 101 LEU A C 1
ATOM 842 O O . LEU A 1 101 ? 12 19.828 -1.367 1 91.31 101 LEU A O 1
ATOM 846 N N . LEU A 1 102 ? 12.188 17.938 -0.201 1 89.88 102 LEU A N 1
ATOM 847 C CA . LEU A 1 102 ? 10.805 17.938 0.259 1 89.88 102 LEU A CA 1
ATOM 848 C C . LEU A 1 102 ? 10.539 19.141 1.165 1 89.88 102 LEU A C 1
ATOM 850 O O . LEU A 1 102 ? 9.508 19.812 1.031 1 89.88 102 LEU A O 1
ATOM 854 N N . ILE A 1 103 ? 11.422 19.453 2.033 1 84.81 103 ILE A N 1
ATOM 855 C CA . ILE A 1 103 ? 11.312 20.609 2.924 1 84.81 103 ILE A CA 1
ATOM 856 C C . ILE A 1 103 ? 11.234 21.891 2.1 1 84.81 103 ILE A C 1
ATOM 858 O O . ILE A 1 103 ? 10.383 22.75 2.35 1 84.81 103 ILE A O 1
ATOM 862 N N . LYS A 1 104 ? 12.109 22.031 1.166 1 84.25 104 LYS A N 1
ATOM 863 C CA . LYS A 1 104 ? 12.141 23.219 0.314 1 84.25 104 LYS A CA 1
ATOM 864 C C . LYS A 1 104 ? 10.797 23.438 -0.381 1 84.25 104 LYS A C 1
ATOM 866 O O . LYS A 1 104 ? 10.273 24.547 -0.394 1 84.25 104 LYS A O 1
ATOM 871 N N . ASN A 1 105 ? 10.266 22.406 -0.907 1 85.75 105 ASN A N 1
ATOM 872 C CA . ASN A 1 105 ? 9.008 22.516 -1.637 1 85.75 105 ASN A CA 1
ATOM 873 C C . ASN A 1 105 ? 7.844 22.828 -0.7 1 85.75 105 ASN A C 1
ATOM 875 O O . ASN A 1 105 ? 6.961 23.609 -1.036 1 85.75 105 ASN A O 1
ATOM 879 N N . VAL A 1 106 ? 7.836 22.188 0.438 1 81.44 106 VAL A N 1
ATOM 880 C CA . VAL A 1 106 ? 6.785 22.406 1.425 1 81.44 106 VAL A CA 1
ATOM 881 C C . VAL A 1 106 ? 6.852 23.844 1.936 1 81.44 106 VAL A C 1
ATOM 883 O O . VAL A 1 106 ? 5.816 24.484 2.146 1 81.44 106 VAL A O 1
ATOM 886 N N . SER A 1 107 ? 7.953 24.344 2.123 1 74.5 107 SER A N 1
ATOM 887 C CA . SER A 1 107 ? 8.164 25.688 2.658 1 74.5 107 SER A CA 1
ATOM 888 C C . SER A 1 107 ? 7.723 26.75 1.662 1 74.5 107 SER A C 1
ATOM 890 O O . SER A 1 107 ? 7.457 27.891 2.045 1 74.5 107 SER A O 1
ATOM 892 N N . GLU A 1 108 ? 7.727 26.453 0.437 1 73.94 108 GLU A N 1
ATOM 893 C CA . GLU A 1 108 ? 7.402 27.422 -0.61 1 73.94 108 GLU A CA 1
ATOM 894 C C . GLU A 1 108 ? 5.895 27.531 -0.817 1 73.94 108 GLU A C 1
ATOM 896 O O . GLU A 1 108 ? 5.422 28.406 -1.533 1 73.94 108 GLU A O 1
ATOM 901 N N . ILE A 1 109 ? 5.25 26.656 -0.204 1 67.12 109 ILE A N 1
ATOM 902 C CA . ILE A 1 109 ? 3.799 26.781 -0.297 1 67.12 109 ILE A CA 1
ATOM 903 C C . ILE A 1 109 ? 3.342 28.031 0.472 1 67.12 109 ILE A C 1
ATOM 905 O O . ILE A 1 109 ? 3.643 28.172 1.659 1 67.12 109 ILE A O 1
ATOM 909 N N . PRO A 1 110 ? 2.949 29.141 -0.342 1 57.28 110 PRO A N 1
ATOM 910 C CA . PRO A 1 110 ? 2.623 30.453 0.224 1 57.28 110 PRO A CA 1
ATOM 911 C C . PRO A 1 110 ? 1.794 30.344 1.502 1 57.28 110 PRO A C 1
ATOM 913 O O . PRO A 1 110 ? 1.951 31.172 2.41 1 57.28 110 PRO A O 1
ATOM 916 N N . ASP A 1 111 ? 0.783 29.656 1.368 1 54.22 111 ASP A N 1
ATOM 917 C CA . ASP A 1 111 ? -0.138 29.734 2.498 1 54.22 111 ASP A CA 1
ATOM 918 C C . ASP A 1 111 ? 0.49 29.156 3.764 1 54.22 111 ASP A C 1
ATOM 920 O O . ASP A 1 111 ? -0.15 29.109 4.816 1 54.22 111 ASP A O 1
ATOM 924 N N . TYR A 1 112 ? 1.629 28.672 3.543 1 50.53 112 TYR A N 1
ATOM 925 C CA . TYR A 1 112 ? 2.131 28.094 4.781 1 50.53 112 TYR A CA 1
ATOM 926 C C . TYR A 1 112 ? 2.738 29.156 5.684 1 50.53 112 TYR A C 1
ATOM 928 O O . TYR A 1 112 ? 3.959 29.234 5.84 1 50.53 112 TYR A O 1
ATOM 936 N N . SER A 1 113 ? 2.223 30.297 5.621 1 51.19 113 SER A N 1
ATOM 937 C CA . SER A 1 113 ? 2.6 31.172 6.73 1 51.19 113 SER A CA 1
ATOM 938 C C . SER A 1 113 ? 2.387 30.469 8.07 1 51.19 113 SER A C 1
ATOM 940 O O . SER A 1 113 ? 2.629 31.062 9.125 1 51.19 113 SER A O 1
ATOM 942 N N . ARG A 1 114 ? 2.094 29.141 7.906 1 57.78 114 ARG A N 1
ATOM 943 C CA . ARG A 1 114 ? 1.715 28.453 9.133 1 57.78 114 ARG A CA 1
ATOM 944 C C . ARG A 1 114 ? 2.844 27.562 9.633 1 57.78 114 ARG A C 1
ATOM 946 O O . ARG A 1 114 ? 3.652 27.078 8.836 1 57.78 114 ARG A O 1
ATOM 953 N N . GLN A 1 115 ? 3.064 27.797 10.852 1 64.81 115 GLN A N 1
ATOM 954 C CA . GLN A 1 115 ? 3.922 26.859 11.57 1 64.81 115 GLN A CA 1
ATOM 955 C C . GLN A 1 115 ? 3.447 25.422 11.383 1 64.81 115 GLN A C 1
ATOM 957 O O . GLN A 1 115 ? 2.242 25.156 11.352 1 64.81 115 GLN A O 1
ATOM 962 N N . ILE A 1 116 ? 4.387 24.672 10.906 1 71 116 ILE A N 1
ATOM 963 C CA . ILE A 1 116 ? 4.113 23.25 10.719 1 71 116 ILE A CA 1
ATOM 964 C C . ILE A 1 116 ? 4.742 22.453 11.859 1 71 116 ILE A C 1
ATOM 966 O O . ILE A 1 116 ? 5.879 22.719 12.258 1 71 116 ILE A O 1
ATOM 970 N N . TYR A 1 117 ? 3.979 21.641 12.391 1 72.06 117 TYR A N 1
ATOM 971 C CA . TYR A 1 117 ? 4.422 20.859 13.539 1 72.06 117 TYR A CA 1
ATOM 972 C C . TYR A 1 117 ? 4.562 19.375 13.172 1 72.06 117 TYR A C 1
ATOM 974 O O . TYR A 1 117 ? 3.908 18.906 12.242 1 72.06 117 TYR A O 1
ATOM 982 N N . THR A 1 118 ? 5.539 18.766 13.68 1 71.88 118 THR A N 1
ATOM 983 C CA . THR A 1 118 ? 5.703 17.328 13.484 1 71.88 118 THR A CA 1
ATOM 984 C C . THR A 1 118 ? 6.09 16.641 14.789 1 71.88 118 THR A C 1
ATOM 986 O O . THR A 1 118 ? 6.727 17.25 15.656 1 71.88 118 THR A O 1
ATOM 989 N N . LEU A 1 119 ? 5.543 15.391 14.938 1 62.62 119 LEU A N 1
ATOM 990 C CA . LEU A 1 119 ? 5.949 14.57 16.078 1 62.62 119 LEU A CA 1
ATOM 991 C C . LEU A 1 119 ? 7.195 13.758 15.75 1 62.62 119 LEU A C 1
ATOM 993 O O . LEU A 1 119 ? 7.234 13.062 14.734 1 62.62 119 LEU A O 1
ATOM 997 N N . LEU A 1 120 ? 8.359 14.078 16.156 1 51.34 120 LEU A N 1
ATOM 998 C CA . LEU A 1 120 ? 9.609 13.367 15.898 1 51.34 120 LEU A CA 1
ATOM 999 C C . LEU A 1 120 ? 9.594 11.992 16.578 1 51.34 120 LEU A C 1
ATOM 1001 O O . LEU A 1 120 ? 10.148 11.031 16.031 1 51.34 120 LEU A O 1
ATOM 1005 N N . SER A 1 121 ? 9.617 11.695 17.812 1 48.81 121 SER A N 1
ATOM 1006 C CA . SER A 1 121 ? 9.852 10.383 18.406 1 48.81 121 SER A CA 1
ATOM 1007 C C . SER A 1 121 ? 8.586 9.539 18.406 1 48.81 121 SER A C 1
ATOM 1009 O O . SER A 1 121 ? 7.578 9.906 19.016 1 48.81 121 SER A O 1
ATOM 1011 N N . LYS A 1 122 ? 8.234 8.945 17.188 1 45.84 122 LYS A N 1
ATOM 1012 C CA . LYS A 1 122 ? 7.074 8.055 17.281 1 45.84 122 LYS A CA 1
ATOM 1013 C C . LYS A 1 122 ? 7.289 6.973 18.328 1 45.84 122 LYS A C 1
ATOM 1015 O O . LYS A 1 122 ? 6.574 5.973 18.359 1 45.84 122 LYS A O 1
ATOM 1020 N N . THR A 1 123 ? 8.383 6.668 18.812 1 39.5 123 THR A N 1
ATOM 1021 C CA . THR A 1 123 ? 8.375 5.73 19.922 1 39.5 123 THR A CA 1
ATOM 1022 C C . THR A 1 123 ? 7.469 6.234 21.047 1 39.5 123 THR A C 1
ATOM 1024 O O . THR A 1 123 ? 7.156 7.422 21.109 1 39.5 123 THR A O 1
ATOM 1027 N N . LYS A 1 124 ? 6.941 5.453 21.828 1 39.59 124 LYS A N 1
ATOM 1028 C CA . LYS A 1 124 ? 5.969 5.672 22.906 1 39.59 124 LYS A CA 1
ATOM 1029 C C . LYS A 1 124 ? 6.117 7.066 23.5 1 39.59 124 LYS A C 1
ATOM 1031 O O . LYS A 1 124 ? 5.195 7.566 24.156 1 39.59 124 LYS A O 1
ATOM 1036 N N . ARG A 1 125 ? 7.359 7.453 23.984 1 38.75 125 ARG A N 1
ATOM 1037 C CA . ARG A 1 125 ? 7.367 8.438 25.062 1 38.75 125 ARG A CA 1
ATOM 1038 C C . ARG A 1 125 ? 7.148 9.844 24.516 1 38.75 125 ARG A C 1
ATOM 1040 O O . ARG A 1 125 ? 6.066 10.414 24.672 1 38.75 125 ARG A O 1
ATOM 1047 N N . THR A 1 126 ? 8.266 10.836 24.594 1 39 126 THR A N 1
ATOM 1048 C CA . THR A 1 126 ? 8.203 12.289 24.594 1 39 126 THR A CA 1
ATOM 1049 C C . THR A 1 126 ? 8.305 12.828 23.156 1 39 126 THR A C 1
ATOM 1051 O O . THR A 1 126 ? 9.336 12.68 22.516 1 39 126 THR A O 1
ATOM 1054 N N . GLY A 1 127 ? 7.266 12.648 22.422 1 46.66 127 GLY A N 1
ATOM 1055 C CA . GLY A 1 127 ? 7.332 13.195 21.062 1 46.66 127 GLY A CA 1
ATOM 1056 C C . GLY A 1 127 ? 7.754 14.648 21.031 1 46.66 127 GLY A C 1
ATOM 1057 O O . GLY A 1 127 ? 7.332 15.445 21.875 1 46.66 127 GLY A O 1
ATOM 1058 N N . LYS A 1 128 ? 9.023 14.922 20.75 1 50.69 128 LYS A N 1
ATOM 1059 C CA . LYS A 1 128 ? 9.453 16.297 20.5 1 50.69 128 LYS A CA 1
ATOM 1060 C C . LYS A 1 128 ? 8.758 16.875 19.266 1 50.69 128 LYS A C 1
ATOM 1062 O O . LYS A 1 128 ? 8.57 16.188 18.266 1 50.69 128 LYS A O 1
ATOM 1067 N N . ILE A 1 129 ? 7.953 17.969 19.578 1 57.19 129 ILE A N 1
ATOM 1068 C CA . ILE A 1 129 ? 7.266 18.688 18.5 1 57.19 129 ILE A CA 1
ATOM 1069 C C . ILE A 1 129 ? 8.242 19.641 17.812 1 57.19 129 ILE A C 1
ATOM 1071 O O . ILE A 1 129 ? 8.961 20.391 18.469 1 57.19 129 ILE A O 1
ATOM 1075 N N . ALA A 1 130 ? 8.523 19.375 16.641 1 56.81 130 ALA A N 1
ATOM 1076 C CA . ALA A 1 130 ? 9.328 20.297 15.844 1 56.81 130 ALA A CA 1
ATOM 1077 C C . ALA A 1 130 ? 8.438 21.219 15.016 1 56.81 130 ALA A C 1
ATOM 1079 O O . ALA A 1 130 ? 7.281 20.891 14.727 1 56.81 130 ALA A O 1
ATOM 1080 N N . TYR A 1 131 ? 8.852 22.469 15.07 1 61.44 131 TYR A N 1
ATOM 1081 C CA . TYR A 1 131 ? 8.078 23.391 14.234 1 61.44 131 TYR A CA 1
ATOM 1082 C C . TYR A 1 131 ? 8.93 23.938 13.102 1 61.44 131 TYR A C 1
ATOM 1084 O O . TYR A 1 131 ? 10.156 24.016 13.219 1 61.44 131 TYR A O 1
ATOM 1092 N N . PHE A 1 132 ? 8.406 23.938 11.867 1 56.91 132 PHE A N 1
ATOM 1093 C CA . PHE A 1 132 ? 9.047 24.562 10.719 1 56.91 132 PHE A CA 1
ATOM 1094 C C . PHE A 1 132 ? 8.273 25.797 10.281 1 56.91 132 PHE A C 1
ATOM 1096 O O . PHE A 1 132 ? 7.039 25.812 10.312 1 56.91 132 PHE A O 1
ATOM 1103 N N . LYS A 1 133 ? 9.094 26.953 10.281 1 58.06 133 LYS A N 1
ATOM 1104 C CA . LYS A 1 133 ? 8.516 28.203 9.805 1 58.06 133 LYS A CA 1
ATOM 1105 C C . LYS A 1 133 ? 8.266 28.156 8.305 1 58.06 133 LYS A C 1
ATOM 1107 O O . LYS A 1 133 ? 9.133 27.734 7.535 1 58.06 133 LYS A O 1
ATOM 1112 N N . GLY A 1 134 ? 7.051 28.172 7.887 1 55.81 134 GLY A N 1
ATOM 1113 C CA . GLY A 1 134 ? 6.773 28.297 6.461 1 55.81 134 GLY A CA 1
ATOM 1114 C C . GLY A 1 134 ? 6.855 29.734 5.961 1 55.81 134 GLY A C 1
ATOM 1115 O O . GLY A 1 134 ? 6.617 30.672 6.719 1 55.81 134 GLY A O 1
ATOM 1116 N N . GLY A 1 135 ? 7.297 29.875 4.727 1 57.88 135 GLY A N 1
ATOM 1117 C CA . GLY A 1 135 ? 7.129 31.062 3.91 1 57.88 135 GLY A CA 1
ATOM 1118 C C . GLY A 1 135 ? 8.078 32.188 4.289 1 57.88 135 GLY A C 1
ATOM 1119 O O . GLY A 1 135 ? 9.219 31.938 4.68 1 57.88 135 GLY A O 1
ATOM 1120 N N . ASN A 1 136 ? 7.586 33.375 4.047 1 62.75 136 ASN A N 1
ATOM 1121 C CA . ASN A 1 136 ? 8.352 34.625 4.168 1 62.75 136 ASN A CA 1
ATOM 1122 C C . ASN A 1 136 ? 8.117 35.281 5.516 1 62.75 136 ASN A C 1
ATOM 1124 O O . ASN A 1 136 ? 8.25 36.5 5.637 1 62.75 136 ASN A O 1
ATOM 1128 N N . LEU A 1 137 ? 7.785 34.531 6.434 1 63.81 137 LEU A N 1
ATOM 1129 C CA . LEU A 1 137 ? 7.559 35.156 7.719 1 63.81 137 LEU A CA 1
ATOM 1130 C C . LEU A 1 137 ? 8.883 35.625 8.336 1 63.81 137 LEU A C 1
ATOM 1132 O O . LEU A 1 137 ? 9.883 34.906 8.266 1 63.81 137 LEU A O 1
ATOM 1136 N N . ASP A 1 138 ? 8.766 36.938 8.695 1 72.19 138 ASP A N 1
ATOM 1137 C CA . ASP A 1 138 ? 9.953 37.438 9.391 1 72.19 138 ASP A CA 1
ATOM 1138 C C . ASP A 1 138 ? 10.164 36.688 10.703 1 72.19 138 ASP A C 1
ATOM 1140 O O . ASP A 1 138 ? 9.211 36.188 11.305 1 72.19 138 ASP A O 1
ATOM 1144 N N . LYS A 1 139 ? 11.336 36.5 11.023 1 72.56 139 LYS A N 1
ATOM 1145 C CA . LYS A 1 139 ? 11.758 35.688 12.164 1 72.56 139 LYS A CA 1
ATOM 1146 C C . LYS A 1 139 ? 11.055 36.125 13.438 1 72.56 139 LYS A C 1
ATOM 1148 O O . LYS A 1 139 ? 10.656 35.281 14.258 1 72.56 139 LYS A O 1
ATOM 1153 N N . LYS A 1 140 ? 10.961 37.406 13.578 1 77.75 140 LYS A N 1
ATOM 1154 C CA . LYS A 1 140 ? 10.352 37.938 14.797 1 77.75 140 LYS A CA 1
ATOM 1155 C C . LYS A 1 140 ? 8.875 37.562 14.891 1 77.75 140 LYS A C 1
ATOM 1157 O O . LYS A 1 140 ? 8.414 37.094 15.938 1 77.75 140 LYS A O 1
ATOM 1162 N N . THR A 1 141 ? 8.188 37.719 13.898 1 76.38 141 THR A N 1
ATOM 1163 C CA . THR A 1 141 ? 6.773 37.375 13.852 1 76.38 141 THR A CA 1
ATOM 1164 C C . THR A 1 141 ? 6.586 35.875 14.031 1 76.38 141 THR A C 1
ATOM 1166 O O . THR A 1 141 ? 5.68 35.438 14.75 1 76.38 141 THR A O 1
ATOM 1169 N N . ALA A 1 142 ? 7.422 35.156 13.438 1 73.25 142 ALA A N 1
ATOM 1170 C CA . ALA A 1 142 ? 7.355 33.688 13.531 1 73.25 142 ALA A CA 1
ATOM 1171 C C . ALA A 1 142 ? 7.543 33.219 14.977 1 73.25 142 ALA A C 1
ATOM 1173 O O . ALA A 1 142 ? 6.828 32.344 15.453 1 73.25 142 ALA A O 1
ATOM 1174 N N . LYS A 1 143 ? 8.461 33.781 15.586 1 74.56 143 LYS A N 1
ATOM 1175 C CA . LYS A 1 143 ? 8.734 33.406 16.969 1 74.56 143 LYS A CA 1
ATOM 1176 C C . LYS A 1 143 ? 7.559 33.75 17.875 1 74.56 143 LYS A C 1
ATOM 1178 O O . LYS A 1 143 ? 7.199 32.969 18.766 1 74.56 143 LYS A O 1
ATOM 1183 N N . LYS A 1 144 ? 7.07 34.906 17.688 1 78.19 144 LYS A N 1
ATOM 1184 C CA . LYS A 1 144 ? 5.922 35.312 18.484 1 78.19 144 LYS A CA 1
ATOM 1185 C C . LYS A 1 144 ? 4.746 34.344 18.297 1 78.19 144 LYS A C 1
ATOM 1187 O O . LYS A 1 144 ? 4.07 34 19.266 1 78.19 144 LYS A O 1
ATOM 1192 N N . ARG A 1 145 ? 4.535 34.031 17.141 1 76.62 145 ARG A N 1
ATOM 1193 C CA . ARG A 1 145 ? 3.438 33.125 16.828 1 76.62 145 ARG A CA 1
ATOM 1194 C C . ARG A 1 145 ? 3.67 31.75 17.469 1 76.62 145 ARG A C 1
ATOM 1196 O O . ARG A 1 145 ? 2.736 31.141 17.984 1 76.62 145 ARG A O 1
ATOM 1203 N N . PHE A 1 146 ? 4.809 31.359 17.406 1 75.75 146 PHE A N 1
ATOM 1204 C CA . PHE A 1 146 ? 5.156 30.078 18 1 75.75 146 PHE A CA 1
ATOM 1205 C C . PHE A 1 146 ? 4.953 30.109 19.516 1 75.75 146 PHE A C 1
ATOM 1207 O O . PHE A 1 146 ? 4.461 29.141 20.094 1 75.75 146 PHE A O 1
ATOM 1214 N N . ASP A 1 147 ? 5.406 31.203 20.031 1 77.19 147 ASP A N 1
ATOM 1215 C CA . ASP A 1 147 ? 5.238 31.328 21.469 1 77.19 147 ASP A CA 1
ATOM 1216 C C . ASP A 1 147 ? 3.764 31.297 21.859 1 77.19 147 ASP A C 1
ATOM 1218 O O . ASP A 1 147 ? 3.387 30.641 22.828 1 77.19 147 ASP A O 1
ATOM 1222 N N . THR A 1 148 ? 3.029 32 21.203 1 81.5 148 THR A N 1
ATOM 1223 C CA . THR A 1 148 ? 1.594 32.031 21.453 1 81.5 148 THR A CA 1
ATOM 1224 C C . THR A 1 148 ? 1 30.625 21.266 1 81.5 148 THR A C 1
ATOM 1226 O O . THR A 1 148 ? 0.164 30.188 22.062 1 81.5 148 THR A O 1
ATOM 1229 N N . TYR A 1 149 ? 1.397 30.016 20.219 1 80.06 149 TYR A N 1
ATOM 1230 C CA . TYR A 1 149 ? 0.962 28.656 19.922 1 80.06 149 TYR A CA 1
ATOM 1231 C C . TYR A 1 149 ? 1.285 27.719 21.078 1 80.06 149 TYR A C 1
ATOM 1233 O O . TYR A 1 149 ? 0.428 26.953 21.516 1 80.06 149 TYR A O 1
ATOM 1241 N N . GLN A 1 150 ? 2.457 27.766 21.547 1 76.44 150 GLN A N 1
ATOM 1242 C CA . GLN A 1 150 ? 2.918 26.891 22.609 1 76.44 150 GLN A CA 1
ATOM 1243 C C . GLN A 1 150 ? 2.141 27.125 23.906 1 76.44 150 GLN A C 1
ATOM 1245 O O . GLN A 1 150 ? 1.834 26.188 24.641 1 76.44 150 GLN A O 1
ATOM 1250 N N . GLU A 1 151 ? 1.963 28.359 24.094 1 79.5 151 GLU A N 1
ATOM 1251 C CA . GLU A 1 151 ? 1.211 28.703 25.297 1 79.5 151 GLU A CA 1
ATOM 1252 C C . GLU A 1 151 ? -0.194 28.109 25.25 1 79.5 151 GLU A C 1
ATOM 1254 O O . GLU A 1 151 ? -0.656 27.531 26.234 1 79.5 151 GLU A O 1
ATOM 1259 N N . ARG A 1 152 ? -0.804 28.312 24.219 1 81.5 152 ARG A N 1
ATOM 1260 C CA . ARG A 1 152 ? -2.162 27.797 24.078 1 81.5 152 ARG A CA 1
ATOM 1261 C C . ARG A 1 152 ? -2.186 26.281 24.156 1 81.5 152 ARG A C 1
ATOM 1263 O O . ARG A 1 152 ? -3.049 25.703 24.812 1 81.5 152 ARG A O 1
ATOM 1270 N N . LEU A 1 153 ? -1.284 25.625 23.484 1 80.69 153 LEU A N 1
ATOM 1271 C CA . LEU A 1 153 ? -1.197 24.172 23.484 1 80.69 153 LEU A CA 1
ATOM 1272 C C . LEU A 1 153 ? -0.884 23.656 24.891 1 80.69 153 LEU A C 1
ATOM 1274 O O . LEU A 1 153 ? -1.496 22.688 25.344 1 80.69 153 LEU A O 1
ATOM 1278 N N . GLY A 1 154 ? 0.063 24.25 25.484 1 79.75 154 GLY A N 1
ATOM 1279 C CA . GLY A 1 154 ? 0.434 23.859 26.828 1 79.75 154 GLY A CA 1
ATOM 1280 C C . GLY A 1 154 ? -0.722 23.938 27.812 1 79.75 154 GLY A C 1
ATOM 1281 O O . GLY A 1 154 ? -0.922 23.031 28.609 1 79.75 154 GLY A O 1
ATOM 1282 N N . ALA A 1 155 ? -1.397 25.016 27.75 1 82.12 155 ALA A N 1
ATOM 1283 C CA . ALA A 1 155 ? -2.564 25.188 28.609 1 82.12 155 ALA A CA 1
ATOM 1284 C C . ALA A 1 155 ? -3.604 24.094 28.344 1 82.12 155 ALA A C 1
ATOM 1286 O O . ALA A 1 155 ? -4.184 23.547 29.297 1 82.12 155 ALA A O 1
ATOM 1287 N N . ALA A 1 156 ? -3.785 23.812 27.172 1 80.44 156 ALA A N 1
ATOM 1288 C CA . ALA A 1 156 ? -4.781 22.812 26.812 1 80.44 156 ALA A CA 1
ATOM 1289 C C . ALA A 1 156 ? -4.355 21.422 27.266 1 80.44 156 ALA A C 1
ATOM 1291 O O . ALA A 1 156 ? -5.184 20.625 27.719 1 80.44 156 ALA A O 1
ATOM 1292 N N . LEU A 1 157 ? -3.102 21.094 27.109 1 79.38 157 LEU A N 1
ATOM 1293 C CA . LEU A 1 157 ? -2.576 19.797 27.516 1 79.38 157 LEU A CA 1
ATOM 1294 C C . LEU A 1 157 ? -2.664 19.625 29.031 1 79.38 157 LEU A C 1
ATOM 1296 O O . LEU A 1 157 ? -2.973 18.531 29.516 1 79.38 157 LEU A O 1
ATOM 1300 N N . LYS A 1 158 ? -2.324 20.688 29.734 1 75.88 158 LYS A N 1
ATOM 1301 C CA . LYS A 1 158 ? -2.414 20.672 31.203 1 75.88 158 LYS A CA 1
ATOM 1302 C C . LYS A 1 158 ? -3.85 20.438 31.656 1 75.88 158 LYS A C 1
ATOM 1304 O O . LYS A 1 158 ? -4.086 19.672 32.594 1 75.88 158 LYS A O 1
ATOM 1309 N N . ASN A 1 159 ? -4.68 21.016 31.016 1 75.56 159 ASN A N 1
ATOM 1310 C CA . ASN A 1 159 ? -6.09 20.859 31.359 1 75.56 159 ASN A CA 1
ATOM 1311 C C . ASN A 1 159 ? -6.566 19.422 31.109 1 75.56 159 ASN A C 1
ATOM 1313 O O . ASN A 1 159 ? -7.426 18.922 31.828 1 75.56 159 ASN A O 1
ATOM 1317 N N . GLU A 1 160 ? -6.023 18.781 30.109 1 68.06 160 GLU A N 1
ATOM 1318 C CA . GLU A 1 160 ? -6.414 17.422 29.781 1 68.06 160 GLU A CA 1
ATOM 1319 C C . GLU A 1 160 ? -5.785 16.406 30.734 1 68.06 160 GLU A C 1
ATOM 1321 O O . GLU A 1 160 ? -6.422 15.43 31.125 1 68.06 160 GLU A O 1
ATOM 1326 N N . PHE A 1 161 ? -4.535 16.547 30.969 1 58 161 PHE A N 1
ATOM 1327 C CA . PHE A 1 161 ? -3.885 15.664 31.922 1 58 161 PHE A CA 1
ATOM 1328 C C . PHE A 1 161 ? -4.473 15.844 33.312 1 58 161 PHE A C 1
ATOM 1330 O O . PHE A 1 161 ? -4.547 14.891 34.094 1 58 161 PHE A O 1
ATOM 1337 N N . ASN A 1 162 ? -4.703 17.047 33.688 1 53.25 162 ASN A N 1
ATOM 1338 C CA . ASN A 1 162 ? -5.355 17.297 34.969 1 53.25 162 ASN A CA 1
ATOM 1339 C C . ASN A 1 162 ? -6.75 16.688 35.031 1 53.25 162 ASN A C 1
ATOM 1341 O O . ASN A 1 162 ? -7.215 16.266 36.094 1 53.25 162 ASN A O 1
ATOM 1345 N N . PHE A 1 163 ? -7.469 16.656 33.938 1 45.5 163 PHE A N 1
ATOM 1346 C CA . PHE A 1 163 ? -8.797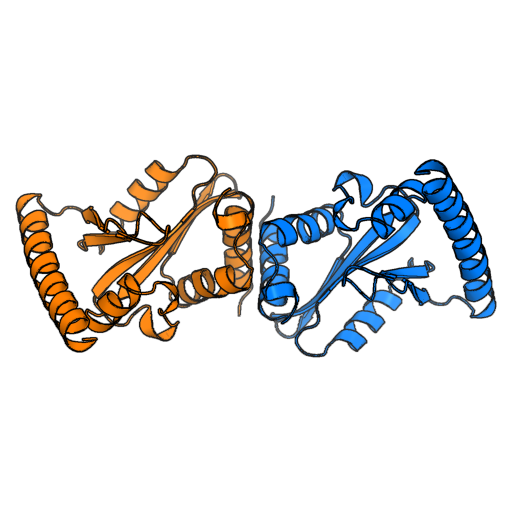 16.047 33.938 1 45.5 163 PHE A CA 1
ATOM 1347 C C . PHE A 1 163 ? -8.703 14.531 33.906 1 45.5 163 PHE A C 1
ATOM 1349 O O . PHE A 1 163 ? -9.688 13.836 34.188 1 45.5 163 PHE A O 1
ATOM 1356 N N . THR A 1 164 ? -7.738 13.969 33.281 1 41.72 164 THR A N 1
ATOM 1357 C CA . THR A 1 164 ? -7.629 12.516 33.312 1 41.72 164 THR A CA 1
ATOM 1358 C C . THR A 1 164 ? -7.164 12.039 34.656 1 41.72 164 THR A C 1
ATOM 1360 O O . THR A 1 164 ? -6.918 10.844 34.875 1 41.72 164 THR A O 1
ATOM 1363 N N . LYS A 1 165 ? -6.859 12.977 35.688 1 33.53 165 LYS A N 1
ATOM 1364 C CA . LYS A 1 165 ? -6.703 12.477 37.062 1 33.53 165 LYS A CA 1
ATOM 1365 C C . LYS A 1 165 ? -8.055 12.289 37.719 1 33.53 165 LYS A C 1
ATOM 1367 O O . LYS A 1 165 ? -8.977 13.086 37.531 1 33.53 165 LYS A O 1
ATOM 1372 N N . MET B 1 1 ? 9.719 2.613 -14.531 1 60.5 1 MET B N 1
ATOM 1373 C CA . MET B 1 1 ? 8.414 2.336 -13.945 1 60.5 1 MET B CA 1
ATOM 1374 C C . MET B 1 1 ? 7.379 3.348 -14.414 1 60.5 1 MET B C 1
ATOM 1376 O O . MET B 1 1 ? 7.617 4.555 -14.367 1 60.5 1 MET B O 1
ATOM 1380 N N . ASN B 1 2 ? 6.344 2.875 -15.156 1 77.81 2 ASN B N 1
ATOM 1381 C CA . ASN B 1 2 ? 5.406 3.76 -15.844 1 77.81 2 ASN B CA 1
ATOM 1382 C C . ASN B 1 2 ? 4.141 3.982 -15.023 1 77.81 2 ASN B C 1
ATOM 1384 O O . ASN B 1 2 ? 3.951 3.35 -13.977 1 77.81 2 ASN B O 1
ATOM 1388 N N . GLN B 1 3 ? 3.48 4.977 -15.328 1 83.5 3 GLN B N 1
ATOM 1389 C CA . GLN B 1 3 ? 2.234 5.379 -14.688 1 83.5 3 GLN B CA 1
ATOM 1390 C C . GLN B 1 3 ? 1.287 4.191 -14.539 1 83.5 3 GLN B C 1
ATOM 1392 O O . GLN B 1 3 ? 0.549 4.102 -13.555 1 83.5 3 GLN B O 1
ATOM 1397 N N . HIS B 1 4 ? 1.469 3.271 -15.477 1 91 4 HIS B N 1
ATOM 1398 C CA . HIS B 1 4 ? 0.635 2.076 -15.414 1 91 4 HIS B CA 1
ATOM 1399 C C . HIS B 1 4 ? 1 1.207 -14.219 1 91 4 HIS B C 1
ATOM 1401 O O . HIS B 1 4 ? 0.117 0.682 -13.531 1 91 4 HIS B O 1
ATOM 1407 N N . TYR B 1 5 ? 2.275 1.093 -13.938 1 95 5 TYR B N 1
ATOM 1408 C CA . TYR B 1 5 ? 2.811 0.323 -12.82 1 95 5 TYR B CA 1
ATOM 1409 C C . TYR B 1 5 ? 2.254 0.826 -11.492 1 95 5 TYR B C 1
ATOM 1411 O O . TYR B 1 5 ? 1.708 0.049 -10.711 1 95 5 TYR B O 1
ATOM 1419 N N . PHE B 1 6 ? 2.27 2.092 -11.281 1 96.5 6 PHE B N 1
ATOM 1420 C CA . PHE B 1 6 ? 1.846 2.664 -10.008 1 96.5 6 PHE B CA 1
ATOM 1421 C C . PHE B 1 6 ? 0.327 2.635 -9.883 1 96.5 6 PHE B C 1
ATOM 1423 O O . PHE B 1 6 ? -0.205 2.465 -8.781 1 96.5 6 PHE B O 1
ATOM 1430 N N . ASN B 1 7 ? -0.319 2.84 -10.984 1 96.69 7 ASN B N 1
ATOM 1431 C CA . ASN B 1 7 ? -1.771 2.709 -10.969 1 96.69 7 ASN B CA 1
ATOM 1432 C C . ASN B 1 7 ? -2.205 1.309 -10.547 1 96.69 7 ASN B C 1
ATOM 1434 O O . ASN B 1 7 ? -3.121 1.156 -9.734 1 96.69 7 ASN B O 1
ATOM 1438 N N . LEU B 1 8 ? -1.529 0.279 -11.094 1 97.19 8 LEU B N 1
ATOM 1439 C CA . LEU B 1 8 ? -1.808 -1.106 -10.734 1 97.19 8 LEU B CA 1
ATOM 1440 C C . LEU B 1 8 ? -1.534 -1.347 -9.25 1 97.19 8 LEU B C 1
ATOM 1442 O O . LEU B 1 8 ? -2.361 -1.933 -8.547 1 97.19 8 LEU B O 1
ATOM 1446 N N . LEU B 1 9 ? -0.4 -0.867 -8.859 1 98.25 9 LEU B N 1
ATOM 1447 C CA . LEU B 1 9 ? -0.042 -1.02 -7.453 1 98.25 9 LEU B CA 1
ATOM 1448 C C . LEU B 1 9 ? -1.083 -0.363 -6.551 1 98.25 9 LEU B C 1
ATOM 1450 O O . LEU B 1 9 ? -1.461 -0.925 -5.52 1 98.25 9 LEU B O 1
ATOM 1454 N N . GLY B 1 10 ? -1.535 0.801 -6.902 1 98.38 10 GLY B N 1
ATOM 1455 C CA . GLY B 1 10 ? -2.557 1.495 -6.133 1 98.38 10 GLY B CA 1
ATOM 1456 C C . GLY B 1 10 ? -3.865 0.734 -6.055 1 98.38 10 GLY B C 1
ATOM 1457 O O . GLY B 1 10 ? -4.48 0.651 -4.992 1 98.38 10 GLY B O 1
ATOM 1458 N N . ASN B 1 11 ? -4.309 0.186 -7.188 1 98.25 11 ASN B N 1
ATOM 1459 C CA . ASN B 1 11 ? -5.535 -0.607 -7.223 1 98.25 11 ASN B CA 1
ATOM 1460 C C . ASN B 1 11 ? -5.441 -1.825 -6.309 1 98.25 11 ASN B C 1
ATOM 1462 O O . ASN B 1 11 ? -6.352 -2.086 -5.52 1 98.25 11 ASN B O 1
ATOM 1466 N N . ILE B 1 12 ? -4.352 -2.562 -6.387 1 98.56 12 ILE B N 1
ATOM 1467 C CA . ILE B 1 12 ? -4.168 -3.777 -5.602 1 98.56 12 ILE B CA 1
ATOM 1468 C C . ILE B 1 12 ? -4.043 -3.42 -4.121 1 98.56 12 ILE B C 1
ATOM 1470 O O . ILE B 1 12 ? -4.641 -4.074 -3.266 1 98.56 12 ILE B O 1
ATOM 1474 N N . THR B 1 13 ? -3.318 -2.359 -3.836 1 98.75 13 THR B N 1
ATOM 1475 C CA . THR B 1 13 ? -3.162 -1.891 -2.463 1 98.75 13 THR B CA 1
ATOM 1476 C C . THR B 1 13 ? -4.516 -1.546 -1.852 1 98.75 13 THR B C 1
ATOM 1478 O O . THR B 1 13 ? -4.789 -1.888 -0.699 1 98.75 13 THR B O 1
ATOM 1481 N N . TRP B 1 14 ? -5.293 -0.868 -2.592 1 98.38 14 TRP B N 1
ATOM 1482 C CA . TRP B 1 14 ? -6.617 -0.488 -2.111 1 98.38 14 TRP B CA 1
ATOM 1483 C C . TRP B 1 14 ? -7.445 -1.721 -1.764 1 98.38 14 TRP B C 1
ATOM 1485 O O . TRP B 1 14 ? -8.148 -1.737 -0.752 1 98.38 14 TRP B O 1
ATOM 1495 N N . LEU B 1 15 ? -7.379 -2.727 -2.574 1 98.31 15 LEU B N 1
ATOM 1496 C CA . LEU B 1 15 ? -8.07 -3.977 -2.273 1 98.31 15 LEU B CA 1
ATOM 1497 C C . LEU B 1 15 ? -7.527 -4.602 -0.991 1 98.31 15 LEU B C 1
ATOM 1499 O O . LEU B 1 15 ? -8.297 -5.078 -0.154 1 98.31 15 LEU B O 1
ATOM 1503 N N . TRP B 1 16 ? -6.148 -4.645 -0.861 1 98.38 16 TRP B N 1
ATOM 1504 C CA . TRP B 1 16 ? -5.535 -5.156 0.361 1 98.38 16 TRP B CA 1
ATOM 1505 C C . TRP B 1 16 ? -6.07 -4.426 1.587 1 98.38 16 TRP B C 1
ATOM 1507 O O . TRP B 1 16 ? -6.414 -5.055 2.592 1 98.38 16 TRP B O 1
ATOM 1517 N N . MET B 1 17 ? -6.188 -3.096 1.494 1 97.69 17 MET B N 1
ATOM 1518 C CA . MET B 1 17 ? -6.621 -2.258 2.609 1 97.69 17 MET B CA 1
ATOM 1519 C C . MET B 1 17 ? -8.047 -2.6 3.025 1 97.69 17 MET B C 1
ATOM 1521 O O . MET B 1 17 ? -8.43 -2.402 4.18 1 97.69 17 MET B O 1
ATOM 1525 N N . ASN B 1 18 ? -8.766 -3.129 2.158 1 97.31 18 ASN B N 1
ATOM 1526 C CA . ASN B 1 18 ? -10.172 -3.412 2.406 1 97.31 18 ASN B CA 1
ATOM 1527 C C . ASN B 1 18 ? -10.406 -4.895 2.693 1 97.31 18 ASN B C 1
ATOM 1529 O O . ASN B 1 18 ? -11.547 -5.328 2.865 1 97.31 18 ASN B O 1
ATOM 1533 N N . SER B 1 19 ? -9.414 -5.723 2.707 1 96.31 19 SER B N 1
ATOM 1534 C CA . SER B 1 19 ? -9.461 -7.137 3.062 1 96.31 19 SER B CA 1
ATOM 1535 C C . SER B 1 19 ? -9.094 -7.352 4.527 1 96.31 19 SER B C 1
ATOM 1537 O O . SER B 1 19 ? -8 -6.977 4.961 1 96.31 19 SER B O 1
ATOM 1539 N N . PRO B 1 20 ? -9.969 -7.934 5.324 1 95 20 PRO B N 1
ATOM 1540 C CA . PRO B 1 20 ? -9.688 -8.125 6.75 1 95 20 PRO B CA 1
ATOM 1541 C C . PRO B 1 20 ? -8.352 -8.82 7 1 95 20 PRO B C 1
ATOM 1543 O O . PRO B 1 20 ? -7.629 -8.469 7.934 1 95 20 PRO B O 1
ATOM 1546 N N . LEU B 1 21 ? -7.992 -9.742 6.172 1 92.31 21 LEU B N 1
ATOM 1547 C CA . LEU B 1 21 ? -6.742 -10.477 6.32 1 92.31 21 LEU B CA 1
ATOM 1548 C C . LEU B 1 21 ? -5.555 -9.633 5.879 1 92.31 21 LEU B C 1
ATOM 1550 O O . LEU B 1 21 ? -4.594 -9.461 6.637 1 92.31 21 LEU B O 1
ATOM 1554 N N . HIS B 1 22 ? -5.645 -9.055 4.758 1 96.44 22 HIS B N 1
ATOM 1555 C CA . HIS B 1 22 ? -4.508 -8.391 4.121 1 96.44 22 HIS B CA 1
ATOM 1556 C C . HIS B 1 22 ? -4.211 -7.051 4.781 1 96.44 22 HIS B C 1
ATOM 1558 O O . HIS B 1 22 ? -3.057 -6.617 4.824 1 96.44 22 HIS B O 1
ATOM 1564 N N . ARG B 1 23 ? -5.266 -6.441 5.246 1 96.94 23 ARG B N 1
ATOM 1565 C CA . ARG B 1 23 ? -5.055 -5.105 5.793 1 96.94 23 ARG B CA 1
ATOM 1566 C C . ARG B 1 23 ? -4.105 -5.145 6.988 1 96.94 23 ARG B C 1
ATOM 1568 O O . ARG B 1 23 ? -3.49 -4.133 7.332 1 96.94 23 ARG B O 1
ATOM 1575 N N . GLU B 1 24 ? -3.91 -6.281 7.641 1 96.56 24 GLU B N 1
ATOM 1576 C CA . GLU B 1 24 ? -3.047 -6.441 8.805 1 96.56 24 GLU B CA 1
ATOM 1577 C C . GLU B 1 24 ? -1.604 -6.715 8.391 1 96.56 24 GLU B C 1
ATOM 1579 O O . GLU B 1 24 ? -0.688 -6.617 9.211 1 96.56 24 GLU B O 1
ATOM 1584 N N . TRP B 1 25 ? -1.428 -7.102 7.188 1 95.06 25 TRP B N 1
ATOM 1585 C CA . TRP B 1 25 ? -0.096 -7.449 6.703 1 95.06 25 TRP B CA 1
ATOM 1586 C C . TRP B 1 25 ? 0.718 -6.191 6.406 1 95.06 25 TRP B C 1
ATOM 1588 O O . TRP B 1 25 ? 0.156 -5.137 6.105 1 95.06 25 TRP B O 1
ATOM 1598 N N . SER B 1 26 ? 2.01 -6.27 6.441 1 97.56 26 SER B N 1
ATOM 1599 C CA . SER B 1 26 ? 2.926 -5.141 6.301 1 97.56 26 SER B CA 1
ATOM 1600 C C . SER B 1 26 ? 3.074 -4.73 4.84 1 97.56 26 SER B C 1
ATOM 1602 O O . SER B 1 26 ? 2.787 -5.516 3.934 1 97.56 26 SER B O 1
ATOM 1604 N N . CYS B 1 27 ? 3.59 -3.539 4.688 1 97.69 27 CYS B N 1
ATOM 1605 C CA . CYS B 1 27 ? 3.881 -3.057 3.34 1 97.69 27 CYS B CA 1
ATOM 1606 C C . CYS B 1 27 ? 5.027 -3.844 2.715 1 97.69 27 CYS B C 1
ATOM 1608 O O . CYS B 1 27 ? 5.102 -3.975 1.493 1 97.69 27 CYS B O 1
ATOM 1610 N N . GLU B 1 28 ? 5.879 -4.359 3.549 1 96.88 28 GLU B N 1
ATOM 1611 C CA . GLU B 1 28 ? 6.918 -5.254 3.051 1 96.88 28 GLU B CA 1
ATOM 1612 C C . GLU B 1 28 ? 6.316 -6.504 2.416 1 96.88 28 GLU B C 1
ATOM 1614 O O . GLU B 1 28 ? 6.762 -6.945 1.356 1 96.88 28 GLU B O 1
ATOM 1619 N N . LEU B 1 29 ? 5.332 -7.082 3.115 1 96.31 29 LEU B N 1
ATOM 1620 C CA . LEU B 1 29 ? 4.652 -8.258 2.576 1 96.31 29 LEU B CA 1
ATOM 1621 C C . LEU B 1 29 ? 3.898 -7.902 1.296 1 96.31 29 LEU B C 1
ATOM 1623 O O . LEU B 1 29 ? 3.873 -8.695 0.349 1 96.31 29 LEU B O 1
ATOM 1627 N N . LEU B 1 30 ? 3.336 -6.727 1.304 1 98 30 LEU B N 1
ATOM 1628 C CA . LEU B 1 30 ? 2.689 -6.238 0.092 1 98 30 LEU B CA 1
ATOM 1629 C C . LEU B 1 30 ? 3.674 -6.195 -1.071 1 98 30 LEU B C 1
ATOM 1631 O O . LEU B 1 30 ? 3.375 -6.688 -2.162 1 98 30 LEU B O 1
ATOM 1635 N N . ALA B 1 31 ? 4.816 -5.613 -0.86 1 97.62 31 ALA B N 1
ATOM 1636 C CA . ALA B 1 31 ? 5.84 -5.535 -1.897 1 97.62 31 ALA B CA 1
ATOM 1637 C C . ALA B 1 31 ? 6.246 -6.926 -2.379 1 97.62 31 ALA B C 1
ATOM 1639 O O . ALA B 1 31 ? 6.301 -7.18 -3.584 1 97.62 31 ALA B O 1
ATOM 1640 N N . ARG B 1 32 ? 6.457 -7.812 -1.486 1 96.5 32 ARG B N 1
ATOM 1641 C CA . ARG B 1 32 ? 6.941 -9.156 -1.782 1 96.5 32 ARG B CA 1
ATOM 1642 C C . ARG B 1 32 ? 5.918 -9.938 -2.605 1 96.5 32 ARG B C 1
ATOM 1644 O O . ARG B 1 32 ? 6.289 -10.734 -3.467 1 96.5 32 ARG B O 1
ATOM 1651 N N . ASN B 1 33 ? 4.688 -9.672 -2.297 1 96 33 ASN B N 1
ATOM 1652 C CA . ASN B 1 33 ? 3.635 -10.469 -2.926 1 96 33 ASN B CA 1
ATOM 1653 C C . ASN B 1 33 ? 3.141 -9.82 -4.219 1 96 33 ASN B C 1
ATOM 1655 O O . ASN B 1 33 ? 2.672 -10.508 -5.125 1 96 33 ASN B O 1
ATOM 1659 N N . VAL B 1 34 ? 3.252 -8.531 -4.383 1 98.12 34 VAL B N 1
ATOM 1660 C CA . VAL B 1 34 ? 2.539 -7.84 -5.449 1 98.12 34 VAL B CA 1
ATOM 1661 C C . VAL B 1 34 ? 3.527 -7.383 -6.52 1 98.12 34 VAL B C 1
ATOM 1663 O O . VAL B 1 34 ? 3.236 -7.461 -7.719 1 98.12 34 VAL B O 1
ATOM 1666 N N . ILE B 1 35 ? 4.699 -6.934 -6.125 1 98 35 ILE B N 1
ATOM 1667 C CA . ILE B 1 35 ? 5.645 -6.34 -7.066 1 98 35 ILE B CA 1
ATOM 1668 C C . ILE B 1 35 ? 6.039 -7.371 -8.117 1 98 35 ILE B C 1
ATOM 1670 O O . ILE B 1 35 ? 5.941 -7.109 -9.32 1 98 35 ILE B O 1
ATOM 1674 N N . PRO B 1 36 ? 6.441 -8.617 -7.777 1 97.81 36 PRO B N 1
ATOM 1675 C CA . PRO B 1 36 ? 6.789 -9.602 -8.805 1 97.81 36 PRO B CA 1
ATOM 1676 C C . PRO B 1 36 ? 5.609 -9.961 -9.703 1 97.81 36 PRO B C 1
ATOM 1678 O O . PRO B 1 36 ? 5.789 -10.219 -10.898 1 97.81 36 PRO B O 1
ATOM 1681 N N . ALA B 1 37 ? 4.41 -10.016 -9.102 1 97.38 37 ALA B N 1
ATOM 1682 C CA . ALA B 1 37 ? 3.213 -10.289 -9.898 1 97.38 37 ALA B CA 1
ATOM 1683 C C . ALA B 1 37 ? 3.039 -9.258 -11.008 1 97.38 37 ALA B C 1
ATOM 1685 O O . ALA B 1 37 ? 2.779 -9.609 -12.156 1 97.38 37 ALA B O 1
ATOM 1686 N N . ILE B 1 38 ? 3.201 -8.016 -10.688 1 97.56 38 ILE B N 1
ATOM 1687 C CA . ILE B 1 38 ? 3.061 -6.918 -11.641 1 97.56 38 ILE B CA 1
ATOM 1688 C C . ILE B 1 38 ? 4.172 -7 -12.688 1 97.56 38 ILE B C 1
ATOM 1690 O O . ILE B 1 38 ? 3.912 -6.926 -13.891 1 97.56 38 ILE B O 1
ATOM 1694 N N . GLU B 1 39 ? 5.359 -7.176 -12.242 1 96.5 39 GLU B N 1
ATOM 1695 C CA . GLU B 1 39 ? 6.516 -7.184 -13.125 1 96.5 39 GLU B CA 1
ATOM 1696 C C . GLU B 1 39 ? 6.434 -8.328 -14.133 1 96.5 39 GLU B C 1
ATOM 1698 O O . GLU B 1 39 ? 6.812 -8.164 -15.297 1 96.5 39 GLU B O 1
ATOM 1703 N N . ASN B 1 40 ? 5.926 -9.453 -13.711 1 96.31 40 ASN B N 1
ATOM 1704 C CA . ASN B 1 40 ? 5.859 -10.641 -14.562 1 96.31 40 ASN B CA 1
ATOM 1705 C C . ASN B 1 40 ? 4.504 -10.758 -15.25 1 96.31 40 ASN B C 1
ATOM 1707 O O . ASN B 1 40 ? 4.27 -11.703 -16 1 96.31 40 ASN B O 1
ATOM 1711 N N . GLN B 1 41 ? 3.652 -9.797 -14.945 1 95.94 41 GLN B N 1
ATOM 1712 C CA . GLN B 1 41 ? 2.297 -9.812 -15.492 1 95.94 41 GLN B CA 1
ATOM 1713 C C . GLN B 1 41 ? 1.574 -11.109 -15.148 1 95.94 41 GLN B C 1
ATOM 1715 O O . GLN B 1 41 ? 0.921 -11.711 -16 1 95.94 41 GLN B O 1
ATOM 1720 N N . GLN B 1 42 ? 1.757 -11.57 -14 1 94.44 42 GLN B N 1
ATOM 1721 C CA . GLN B 1 42 ? 1.116 -12.773 -13.484 1 94.44 42 GLN B CA 1
ATOM 1722 C C . GLN B 1 42 ? 0.044 -12.43 -12.453 1 94.44 42 GLN B C 1
ATOM 1724 O O . GLN B 1 42 ? 0.172 -12.773 -11.273 1 94.44 42 GLN B O 1
ATOM 1729 N N . TYR B 1 43 ? -1.012 -11.766 -12.945 1 95.69 43 TYR B N 1
ATOM 1730 C CA . TYR B 1 43 ? -2.113 -11.32 -12.094 1 95.69 43 TYR B CA 1
ATOM 1731 C C . TYR B 1 43 ? -3.396 -11.172 -12.906 1 95.69 43 TYR B C 1
ATOM 1733 O O . TYR B 1 43 ? -3.365 -11.188 -14.141 1 95.69 43 TYR B O 1
ATOM 1741 N N . MET B 1 44 ? -4.414 -11.117 -12.195 1 95.12 44 MET B N 1
ATOM 1742 C CA . MET B 1 44 ? -5.715 -10.703 -12.703 1 95.12 44 MET B CA 1
ATOM 1743 C C . MET B 1 44 ? -6.355 -9.664 -11.789 1 95.12 44 MET B C 1
ATOM 1745 O O . MET B 1 44 ? -6.406 -9.852 -10.57 1 95.12 44 MET B O 1
ATOM 1749 N N . LEU B 1 45 ? -6.707 -8.586 -12.344 1 97.31 45 LEU B N 1
ATOM 1750 C CA . LEU B 1 45 ? -7.387 -7.512 -11.625 1 97.31 45 LEU B CA 1
ATOM 1751 C C . LEU B 1 45 ? -8.742 -7.211 -12.258 1 97.31 45 LEU B C 1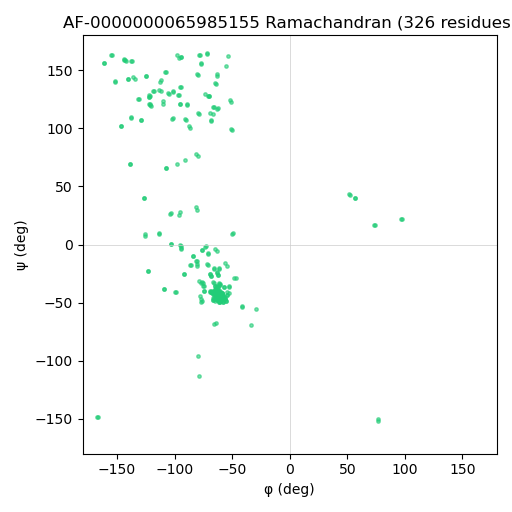
ATOM 1753 O O . LEU B 1 45 ? -8.828 -6.926 -13.453 1 97.31 45 LEU B O 1
ATOM 1757 N N . LEU B 1 46 ? -9.727 -7.363 -11.531 1 97.19 46 LEU B N 1
ATOM 1758 C CA . LEU B 1 46 ? -11.078 -7.055 -11.992 1 97.19 46 LEU B CA 1
ATOM 1759 C C . LEU B 1 46 ? -11.5 -5.664 -11.539 1 97.19 46 LEU B C 1
ATOM 1761 O O . LEU B 1 46 ? -11.375 -5.328 -10.359 1 97.19 46 LEU B O 1
ATOM 1765 N N . ILE B 1 47 ? -11.969 -4.859 -12.445 1 96.5 47 ILE B N 1
ATOM 1766 C CA . ILE B 1 47 ? -12.406 -3.492 -12.188 1 96.5 47 ILE B CA 1
ATOM 1767 C C . ILE B 1 47 ? -13.867 -3.336 -12.609 1 96.5 47 ILE B C 1
ATOM 1769 O O . ILE B 1 47 ? -14.266 -3.811 -13.68 1 96.5 47 ILE B O 1
ATOM 1773 N N . ASP B 1 48 ? -14.68 -2.834 -11.758 1 95.5 48 ASP B N 1
ATOM 1774 C CA . ASP B 1 48 ? -16.078 -2.49 -12.047 1 95.5 48 ASP B CA 1
ATOM 1775 C C . ASP B 1 48 ? -16.344 -1.012 -11.766 1 95.5 48 ASP B C 1
ATOM 1777 O O . ASP B 1 48 ? -16.172 -0.547 -10.641 1 95.5 48 ASP B O 1
ATOM 1781 N N . ASN B 1 49 ? -16.797 -0.189 -12.828 1 93.75 49 ASN B N 1
ATOM 1782 C CA . ASN B 1 49 ? -17.078 1.239 -12.703 1 93.75 49 ASN B CA 1
ATOM 1783 C C . ASN B 1 49 ? -15.883 1.981 -12.086 1 93.75 49 ASN B C 1
ATOM 1785 O O . ASN B 1 49 ? -16.047 2.705 -11.102 1 93.75 49 ASN B O 1
ATOM 1789 N N . ASP B 1 50 ? -14.656 1.645 -12.523 1 93.19 50 ASP B N 1
ATOM 1790 C CA . ASP B 1 50 ? -13.406 2.326 -12.211 1 93.19 50 ASP B CA 1
ATOM 1791 C C . ASP B 1 50 ? -12.969 2.035 -10.781 1 93.19 50 ASP B C 1
ATOM 1793 O O . ASP B 1 50 ? -12.156 2.771 -10.211 1 93.19 50 ASP B O 1
ATOM 1797 N N . VAL B 1 51 ? -13.516 1.015 -10.172 1 95.25 51 VAL B N 1
ATOM 1798 C CA . VAL B 1 51 ? -13.141 0.597 -8.828 1 95.25 51 VAL B CA 1
ATOM 1799 C C . VAL B 1 51 ? -12.664 -0.853 -8.844 1 95.25 51 VAL B C 1
ATOM 1801 O O . VAL B 1 51 ? -13.312 -1.719 -9.438 1 95.25 51 VAL B O 1
ATOM 1804 N N . PRO B 1 52 ? -11.492 -1.058 -8.297 1 97.5 52 PRO B N 1
ATOM 1805 C CA . PRO B 1 52 ? -11.078 -2.459 -8.227 1 97.5 52 PRO B CA 1
ATOM 1806 C C . PRO B 1 52 ? -11.977 -3.297 -7.32 1 97.5 52 PRO B C 1
ATOM 1808 O O . PRO B 1 52 ? -12.312 -2.867 -6.215 1 97.5 52 PRO B O 1
ATOM 1811 N N . ILE B 1 53 ? -12.305 -4.535 -7.75 1 97.69 53 ILE B N 1
ATOM 1812 C CA . ILE B 1 53 ? -13.258 -5.312 -6.969 1 97.69 53 ILE B CA 1
ATOM 1813 C C . ILE B 1 53 ? -12.633 -6.648 -6.57 1 97.69 53 ILE B C 1
ATOM 1815 O O . ILE B 1 53 ? -13.016 -7.246 -5.562 1 97.69 53 ILE B O 1
ATOM 1819 N N . ALA B 1 54 ? -11.633 -7.105 -7.312 1 97.25 54 ALA B N 1
ATOM 1820 C CA . ALA B 1 54 ? -10.969 -8.359 -6.969 1 97.25 54 ALA B CA 1
ATOM 1821 C C . ALA B 1 54 ? -9.602 -8.461 -7.648 1 97.25 54 ALA B C 1
ATOM 1823 O O . ALA B 1 54 ? -9.352 -7.789 -8.648 1 97.25 54 ALA B O 1
ATOM 1824 N N . TYR B 1 55 ? -8.758 -9.266 -7.055 1 97.5 55 TYR B N 1
ATOM 1825 C CA . TYR B 1 55 ? -7.383 -9.438 -7.516 1 97.5 55 TYR B CA 1
ATOM 1826 C C . TYR B 1 55 ? -6.859 -10.828 -7.152 1 97.5 55 TYR B C 1
ATOM 1828 O O . TYR B 1 55 ? -7.168 -11.352 -6.082 1 97.5 55 TYR B O 1
ATOM 1836 N N . CYS B 1 56 ? -6.133 -11.383 -8.078 1 94.5 56 CYS B N 1
ATOM 1837 C CA . CYS B 1 56 ? -5.324 -12.547 -7.73 1 94.5 56 CYS B CA 1
ATOM 1838 C C . CYS B 1 56 ? -4 -12.531 -8.484 1 94.5 56 CYS B C 1
ATOM 1840 O O . CYS B 1 56 ? -3.848 -11.805 -9.469 1 94.5 56 CYS B O 1
ATOM 1842 N N . SER B 1 57 ? -3.088 -13.25 -7.961 1 94.75 57 SER B N 1
ATOM 1843 C CA . SER B 1 57 ? -1.794 -13.438 -8.609 1 94.75 57 SER B CA 1
ATOM 1844 C C . SER B 1 57 ? -1.335 -14.891 -8.516 1 94.75 57 SER B C 1
ATOM 1846 O O . SER B 1 57 ? -1.839 -15.648 -7.688 1 94.75 57 SER B O 1
ATOM 1848 N N . TRP B 1 58 ? -0.442 -15.227 -9.438 1 91.69 58 TRP B N 1
ATOM 1849 C CA . TRP B 1 58 ? 0.072 -16.594 -9.445 1 91.69 58 TRP B CA 1
ATOM 1850 C C . TRP B 1 58 ? 1.55 -16.625 -9.82 1 91.69 58 TRP B C 1
ATOM 1852 O O . TRP B 1 58 ? 2.076 -15.641 -10.352 1 91.69 58 TRP B O 1
ATOM 1862 N N . ALA B 1 59 ? 2.178 -17.641 -9.461 1 94.12 59 ALA B N 1
ATOM 1863 C CA . ALA B 1 59 ? 3.551 -17.938 -9.867 1 94.12 59 ALA B CA 1
ATOM 1864 C C . ALA B 1 59 ? 3.65 -19.312 -10.516 1 94.12 59 ALA B C 1
ATOM 1866 O O . ALA B 1 59 ? 2.889 -20.219 -10.172 1 94.12 59 ALA B O 1
ATOM 1867 N N . ASP B 1 60 ? 4.52 -19.438 -11.492 1 93.31 60 ASP B N 1
ATOM 1868 C CA . ASP B 1 60 ? 4.836 -20.703 -12.141 1 93.31 60 ASP B CA 1
ATOM 1869 C C . ASP B 1 60 ? 6.156 -21.266 -11.625 1 93.31 60 ASP B C 1
ATOM 1871 O O . ASP B 1 60 ? 7.23 -20.797 -12.008 1 93.31 60 ASP B O 1
ATOM 1875 N N . LEU B 1 61 ? 5.992 -22.359 -10.844 1 93.19 61 LEU B N 1
ATOM 1876 C CA . LEU B 1 61 ? 7.141 -22.797 -10.055 1 93.19 61 LEU B CA 1
ATOM 1877 C C . LEU B 1 61 ? 7.719 -24.094 -10.617 1 93.19 61 LEU B C 1
ATOM 1879 O O . LEU B 1 61 ? 6.988 -24.922 -11.172 1 93.19 61 LEU B O 1
ATOM 1883 N N . SER B 1 62 ? 9.031 -24.25 -10.469 1 94.88 62 SER B N 1
ATOM 1884 C CA . SER B 1 62 ? 9.641 -25.562 -10.625 1 94.88 62 SER B CA 1
ATOM 1885 C C . SER B 1 62 ? 9.289 -26.469 -9.453 1 94.88 62 SER B C 1
ATOM 1887 O O . SER B 1 62 ? 8.797 -26.016 -8.422 1 94.88 62 SER B O 1
ATOM 1889 N N . LEU B 1 63 ? 9.508 -27.703 -9.633 1 91.75 63 LEU B N 1
ATOM 1890 C CA . LEU B 1 63 ? 9.266 -28.641 -8.547 1 91.75 63 LEU B CA 1
ATOM 1891 C C . LEU B 1 63 ? 1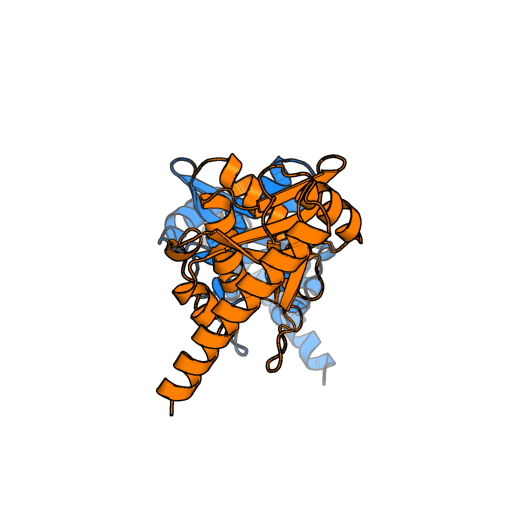0.102 -28.281 -7.32 1 91.75 63 LEU B C 1
ATOM 1893 O O . LEU B 1 63 ? 9.609 -28.328 -6.191 1 91.75 63 LEU B O 1
ATOM 1897 N N . GLU B 1 64 ? 11.367 -27.969 -7.59 1 93.94 64 GLU B N 1
ATOM 1898 C CA . GLU B 1 64 ? 12.266 -27.594 -6.5 1 93.94 64 GLU B CA 1
ATOM 1899 C C . GLU B 1 64 ? 11.734 -26.375 -5.738 1 93.94 64 GLU B C 1
ATOM 1901 O O . GLU B 1 64 ? 11.68 -26.391 -4.508 1 93.94 64 GLU B O 1
ATOM 1906 N N . THR B 1 65 ? 11.32 -25.344 -6.434 1 94.62 65 THR B N 1
ATOM 1907 C CA . THR B 1 65 ? 10.797 -24.125 -5.828 1 94.62 65 THR B CA 1
ATOM 1908 C C . THR B 1 65 ? 9.477 -24.391 -5.113 1 94.62 65 THR B C 1
ATOM 1910 O O . THR B 1 65 ? 9.227 -23.844 -4.039 1 94.62 65 THR B O 1
ATOM 1913 N N . GLU B 1 66 ? 8.641 -25.203 -5.715 1 89.88 66 GLU B N 1
ATOM 1914 C CA . GLU B 1 66 ? 7.355 -25.562 -5.121 1 89.88 66 GLU B CA 1
ATOM 1915 C C . GLU B 1 66 ? 7.539 -26.188 -3.744 1 89.88 66 GLU B C 1
ATOM 1917 O O . GLU B 1 66 ? 6.84 -25.828 -2.795 1 89.88 66 GLU B O 1
ATOM 1922 N N . VAL B 1 67 ? 8.438 -27.094 -3.648 1 87 67 VAL B N 1
ATOM 1923 C CA . VAL B 1 67 ? 8.703 -27.781 -2.393 1 87 67 VAL B CA 1
ATOM 1924 C C . VAL B 1 67 ? 9.156 -26.781 -1.335 1 87 67 VAL B C 1
ATOM 1926 O O . VAL B 1 67 ? 8.664 -26.797 -0.202 1 87 67 VAL B O 1
ATOM 1929 N N . LYS B 1 68 ? 10.062 -25.906 -1.657 1 90.38 68 LYS B N 1
ATOM 1930 C CA . LYS B 1 68 ? 10.531 -24.875 -0.743 1 90.38 68 LYS B CA 1
ATOM 1931 C C . LYS B 1 68 ? 9.383 -23.953 -0.315 1 90.38 68 LYS B C 1
ATOM 1933 O O . LYS B 1 68 ? 9.258 -23.625 0.865 1 90.38 68 LYS B O 1
ATOM 1938 N N . TYR B 1 69 ? 8.586 -23.641 -1.229 1 89.25 69 TYR B N 1
ATOM 1939 C CA . TYR B 1 69 ? 7.48 -22.703 -1.016 1 89.25 69 TYR B CA 1
ATOM 1940 C C . TYR B 1 69 ? 6.453 -23.281 -0.054 1 89.25 69 TYR B C 1
ATOM 1942 O O . TYR B 1 69 ? 5.949 -22.578 0.826 1 89.25 69 TYR B O 1
ATOM 1950 N N . ILE B 1 70 ? 6.117 -24.516 -0.298 1 82.88 70 ILE B N 1
ATOM 1951 C CA . ILE B 1 70 ? 5.125 -25.172 0.539 1 82.88 70 ILE B CA 1
ATOM 1952 C C . ILE B 1 70 ? 5.617 -25.219 1.984 1 82.88 70 ILE B C 1
ATOM 1954 O O . ILE B 1 70 ? 4.828 -25.078 2.92 1 82.88 70 ILE B O 1
ATOM 1958 N N . LYS B 1 71 ? 6.859 -25.359 2.145 1 81.75 71 LYS B N 1
ATOM 1959 C CA . LYS B 1 71 ? 7.445 -25.422 3.48 1 81.75 71 LYS B CA 1
ATOM 1960 C C . LYS B 1 71 ? 7.48 -24.047 4.137 1 81.75 71 LYS B C 1
ATOM 1962 O O . LYS B 1 71 ? 7.297 -23.938 5.352 1 81.75 71 LYS B O 1
ATOM 1967 N N . ASP B 1 72 ? 7.789 -23.141 3.316 1 87.69 72 ASP B N 1
ATOM 1968 C CA . ASP B 1 72 ? 7.906 -21.75 3.777 1 87.69 72 ASP B CA 1
ATOM 1969 C C . ASP B 1 72 ? 7.473 -20.766 2.691 1 87.69 72 ASP B C 1
ATOM 1971 O O . ASP B 1 72 ? 8.273 -20.406 1.822 1 87.69 72 ASP B O 1
ATOM 1975 N N . ILE B 1 73 ? 6.375 -20.312 2.832 1 85.88 73 ILE B N 1
ATOM 1976 C CA . ILE B 1 73 ? 5.793 -19.453 1.802 1 85.88 73 ILE B CA 1
ATOM 1977 C C . ILE B 1 73 ? 6.641 -18.188 1.634 1 85.88 73 ILE B C 1
ATOM 1979 O O . ILE B 1 73 ? 6.633 -17.578 0.57 1 85.88 73 ILE B O 1
ATOM 1983 N N . SER B 1 74 ? 7.332 -17.766 2.613 1 87.56 74 SER B N 1
ATOM 1984 C CA . SER B 1 74 ? 8.156 -16.562 2.562 1 87.56 74 SER B CA 1
ATOM 1985 C C . SER B 1 74 ? 9.445 -16.797 1.787 1 87.56 74 SER B C 1
ATOM 1987 O O . SER B 1 74 ? 10.195 -15.859 1.513 1 87.56 74 SER B O 1
ATOM 1989 N N . SER B 1 75 ? 9.664 -18.016 1.391 1 91.12 75 SER B N 1
ATOM 1990 C CA . SER B 1 75 ? 10.922 -18.359 0.741 1 91.12 75 SER B CA 1
ATOM 1991 C C . SER B 1 75 ? 10.914 -17.969 -0.731 1 91.12 75 SER B C 1
ATOM 1993 O O . SER B 1 75 ? 11.961 -17.922 -1.376 1 91.12 75 SER B O 1
ATOM 1995 N N . LEU B 1 76 ? 9.789 -17.719 -1.321 1 94.56 76 LEU B N 1
ATOM 1996 C CA . LEU B 1 76 ? 9.672 -17.422 -2.746 1 94.56 76 LEU B CA 1
ATOM 1997 C C . LEU B 1 76 ? 10.336 -16.094 -3.084 1 94.56 76 LEU B C 1
ATOM 1999 O O . LEU B 1 76 ? 9.914 -15.047 -2.604 1 94.56 76 LEU B O 1
ATOM 2003 N N . THR B 1 77 ? 11.352 -16.141 -3.928 1 96.62 77 THR B N 1
ATOM 2004 C CA . THR B 1 77 ? 12.039 -14.93 -4.375 1 96.62 77 THR B CA 1
ATOM 2005 C C . THR B 1 77 ? 11.461 -14.43 -5.691 1 96.62 77 THR B C 1
ATOM 2007 O O . THR B 1 77 ? 10.828 -15.195 -6.43 1 96.62 77 THR B O 1
ATOM 2010 N N . PRO B 1 78 ? 11.688 -13.188 -6.047 1 96.5 78 PRO B N 1
ATOM 2011 C CA . PRO B 1 78 ? 11.156 -12.633 -7.297 1 96.5 78 PRO B CA 1
ATOM 2012 C C . PRO B 1 78 ? 11.602 -13.43 -8.523 1 96.5 78 PRO B C 1
ATOM 2014 O O . PRO B 1 78 ? 10.812 -13.617 -9.461 1 96.5 78 PRO B O 1
ATOM 2017 N N . GLU B 1 79 ? 12.781 -13.922 -8.555 1 96.19 79 GLU B N 1
ATOM 2018 C CA . GLU B 1 79 ? 13.336 -14.625 -9.703 1 96.19 79 GLU B CA 1
ATOM 2019 C C . GLU B 1 79 ? 12.68 -16 -9.883 1 96.19 79 GLU B C 1
ATOM 2021 O O . GLU B 1 79 ? 12.734 -16.578 -10.969 1 96.19 79 GLU B O 1
ATOM 2026 N N . GLU B 1 80 ? 12.07 -16.438 -8.891 1 97.5 80 GLU B N 1
ATOM 2027 C CA . GLU B 1 80 ? 11.555 -17.797 -8.898 1 97.5 80 GLU B CA 1
ATOM 2028 C C . GLU B 1 80 ? 10.094 -17.844 -9.344 1 97.5 80 GLU B C 1
ATOM 2030 O O . GLU B 1 80 ? 9.531 -18.922 -9.547 1 97.5 80 GLU B O 1
ATOM 2035 N N . TRP B 1 81 ? 9.5 -16.703 -9.586 1 97.06 81 TRP B N 1
ATOM 2036 C CA . TRP B 1 81 ? 8.078 -16.625 -9.914 1 97.06 81 TRP B CA 1
ATOM 2037 C C . TRP B 1 81 ? 7.793 -17.297 -11.258 1 97.06 81 TRP B C 1
ATOM 2039 O O . TRP B 1 81 ? 6.645 -17.641 -11.555 1 97.06 81 TRP B O 1
ATOM 2049 N N . GLN B 1 82 ? 8.789 -17.453 -12.102 1 96.62 82 GLN B N 1
ATOM 2050 C CA . GLN B 1 82 ? 8.656 -18.125 -13.391 1 96.62 82 GLN B CA 1
ATOM 2051 C C . GLN B 1 82 ? 9.688 -19.25 -13.539 1 96.62 82 GLN B C 1
ATOM 2053 O O . GLN B 1 82 ? 10.281 -19.406 -14.602 1 96.62 82 GLN B O 1
ATOM 2058 N N . SER B 1 83 ? 9.898 -19.938 -12.516 1 96.69 83 SER B N 1
ATOM 2059 C CA . SER B 1 83 ? 10.953 -20.953 -12.484 1 96.69 83 SER B CA 1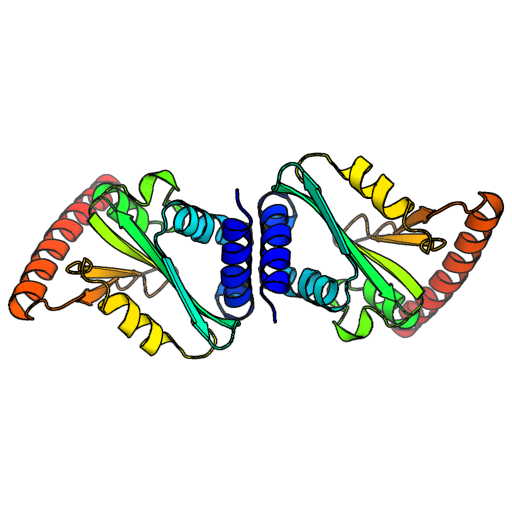
ATOM 2060 C C . SER B 1 83 ? 10.5 -22.25 -13.148 1 96.69 83 SER B C 1
ATOM 2062 O O . SER B 1 83 ? 11.32 -23.125 -13.43 1 96.69 83 SER B O 1
ATOM 2064 N N . GLY B 1 84 ? 9.188 -22.438 -13.398 1 94.06 84 GLY B N 1
ATOM 2065 C CA . GLY B 1 84 ? 8.703 -23.688 -13.961 1 94.06 84 GLY B CA 1
ATOM 2066 C C . GLY B 1 84 ? 7.27 -23.594 -14.461 1 94.06 84 GLY B C 1
ATOM 2067 O O . GLY B 1 84 ? 6.852 -22.562 -14.977 1 94.06 84 GLY B O 1
ATOM 2068 N N . ASP B 1 85 ? 6.523 -24.734 -14.367 1 89.12 85 ASP B N 1
ATOM 2069 C CA . ASP B 1 85 ? 5.207 -24.797 -14.992 1 89.12 85 ASP B CA 1
ATOM 2070 C C . ASP B 1 85 ? 4.141 -25.203 -13.977 1 89.12 85 ASP B C 1
ATOM 2072 O O . ASP B 1 85 ? 2.998 -25.484 -14.352 1 89.12 85 ASP B O 1
ATOM 2076 N N . ARG B 1 86 ? 4.535 -25.266 -12.781 1 86.12 86 ARG B N 1
ATOM 2077 C CA . ARG B 1 86 ? 3.574 -25.547 -11.727 1 86.12 86 ARG B CA 1
ATOM 2078 C C . ARG B 1 86 ? 2.959 -24.266 -11.172 1 86.12 86 ARG B C 1
ATOM 2080 O O . ARG B 1 86 ? 3.607 -23.531 -10.422 1 86.12 86 ARG B O 1
ATOM 2087 N N . ARG B 1 87 ? 1.728 -24.031 -11.492 1 87.94 87 ARG B N 1
ATOM 2088 C CA . ARG B 1 87 ? 1.103 -22.734 -11.227 1 87.94 87 ARG B CA 1
ATOM 2089 C C . ARG B 1 87 ? 0.461 -22.703 -9.844 1 87.94 87 ARG B C 1
ATOM 2091 O O . ARG B 1 87 ? -0.398 -23.531 -9.539 1 87.94 87 ARG B O 1
ATOM 2098 N N . TRP B 1 88 ? 0.925 -21.812 -9.086 1 90.12 88 TRP B N 1
ATOM 2099 C CA . TRP B 1 88 ? 0.426 -21.625 -7.723 1 90.12 88 TRP B CA 1
ATOM 2100 C C . TRP B 1 88 ? -0.197 -20.25 -7.551 1 90.12 88 TRP B C 1
ATOM 2102 O O . TRP B 1 88 ? 0.384 -19.25 -7.969 1 90.12 88 TRP B O 1
ATOM 2112 N N . ILE B 1 89 ? -1.413 -20.266 -6.941 1 90.25 89 ILE B N 1
ATOM 2113 C CA . ILE B 1 89 ? -1.985 -18.984 -6.535 1 90.25 89 ILE B CA 1
ATOM 2114 C C . ILE B 1 89 ? -1.193 -18.422 -5.363 1 90.25 89 ILE B C 1
ATOM 2116 O O . ILE B 1 89 ? -0.975 -19.109 -4.359 1 90.25 89 ILE B O 1
ATOM 2120 N N . ILE B 1 90 ? -0.757 -17.203 -5.5 1 92.94 90 ILE B N 1
ATOM 2121 C CA . ILE B 1 90 ? 0.054 -16.562 -4.465 1 92.94 90 ILE B CA 1
ATOM 2122 C C . ILE B 1 90 ? -0.826 -15.664 -3.6 1 92.94 90 ILE B C 1
ATOM 2124 O O . ILE B 1 90 ? -0.641 -15.586 -2.383 1 92.94 90 ILE B O 1
ATOM 2128 N N . ASP B 1 91 ? -1.735 -14.953 -4.219 1 93.19 91 ASP B N 1
ATOM 2129 C CA . ASP B 1 91 ? -2.631 -14.047 -3.504 1 93.19 91 ASP B CA 1
ATOM 2130 C C . ASP B 1 91 ? -4.043 -14.102 -4.082 1 93.19 91 ASP B C 1
ATOM 2132 O O . ASP B 1 91 ? -4.219 -14.344 -5.277 1 93.19 91 ASP B O 1
ATOM 2136 N N . TRP B 1 92 ? -5.02 -14.016 -3.293 1 93.19 92 TRP B N 1
ATOM 2137 C CA . TRP B 1 92 ? -6.438 -13.984 -3.623 1 93.19 92 TRP B CA 1
ATOM 2138 C C . TRP B 1 92 ? -7.172 -12.945 -2.777 1 93.19 92 TRP B C 1
ATOM 2140 O O . TRP B 1 92 ? -7.367 -13.141 -1.575 1 93.19 92 TRP B O 1
ATOM 2150 N N . VAL B 1 93 ? -7.598 -11.859 -3.434 1 96.19 93 VAL B N 1
ATOM 2151 C CA . VAL B 1 93 ? -8.172 -10.742 -2.693 1 96.19 93 VAL B CA 1
ATOM 2152 C C . VAL B 1 93 ? -9.516 -10.344 -3.309 1 96.19 93 VAL B C 1
ATOM 2154 O O . VAL B 1 93 ? -9.555 -9.742 -4.383 1 96.19 93 VAL B O 1
ATOM 2157 N N . ALA B 1 94 ? -10.578 -10.641 -2.662 1 96.06 94 ALA B N 1
ATOM 2158 C CA . ALA B 1 94 ? -11.938 -10.297 -3.07 1 96.06 94 ALA B CA 1
ATOM 2159 C C . ALA B 1 94 ? -12.766 -9.836 -1.876 1 96.06 94 ALA B C 1
ATOM 2161 O O . ALA B 1 94 ? -13.742 -10.492 -1.499 1 96.06 94 ALA B O 1
ATOM 2162 N N . PRO B 1 95 ? -12.383 -8.695 -1.417 1 96.81 95 PRO B N 1
ATOM 2163 C CA . PRO B 1 95 ? -12.961 -8.281 -0.134 1 96.81 95 PRO B CA 1
ATOM 2164 C C . PRO B 1 95 ? -14.438 -7.914 -0.238 1 96.81 95 PRO B C 1
ATOM 2166 O O . PRO B 1 95 ? -15.117 -7.77 0.783 1 96.81 95 PRO B O 1
ATOM 2169 N N . PHE B 1 96 ? -15 -7.836 -1.395 1 96.5 96 PHE B N 1
ATOM 2170 C CA . PHE B 1 96 ? -16.375 -7.391 -1.555 1 96.5 96 PHE B CA 1
ATOM 2171 C C . PHE B 1 96 ? -17.266 -8.531 -2.062 1 96.5 96 PHE B C 1
ATOM 2173 O O . PHE B 1 96 ? -18.359 -8.289 -2.564 1 96.5 96 PHE B O 1
ATOM 2180 N N . GLY B 1 97 ? -16.734 -9.75 -2.074 1 94 97 GLY B N 1
ATOM 2181 C CA . GLY B 1 97 ? -17.562 -10.922 -2.346 1 94 97 GLY B CA 1
ATOM 2182 C C . GLY B 1 97 ? -17.5 -11.359 -3.797 1 94 97 GLY B C 1
ATOM 2183 O O . GLY B 1 97 ? -18.391 -12.07 -4.266 1 94 97 GLY B O 1
ATOM 2184 N N . HIS B 1 98 ? -16.484 -11.008 -4.523 1 94.81 98 HIS B N 1
ATOM 2185 C CA . HIS B 1 98 ? -16.422 -11.297 -5.953 1 94.81 98 HIS B CA 1
ATOM 2186 C C . HIS B 1 98 ? -15.492 -12.469 -6.242 1 94.81 98 HIS B C 1
ATOM 2188 O O . HIS B 1 98 ? -14.875 -12.531 -7.309 1 94.81 98 HIS B O 1
ATOM 2194 N N . SER B 1 99 ? -15.32 -13.352 -5.328 1 91.38 99 SER B N 1
ATOM 2195 C CA . SER B 1 99 ? -14.438 -14.5 -5.504 1 91.38 99 SER B CA 1
ATOM 2196 C C . SER B 1 99 ? -14.898 -15.383 -6.66 1 91.38 99 SER B C 1
ATOM 2198 O O . SER B 1 99 ? -14.078 -15.844 -7.453 1 91.38 99 SER B O 1
ATOM 2200 N N . GLN B 1 100 ? -16.203 -15.648 -6.73 1 89.12 100 GLN B N 1
ATOM 2201 C CA . GLN B 1 100 ? -16.719 -16.5 -7.797 1 89.12 100 GLN B CA 1
ATOM 2202 C C . GLN B 1 100 ? -16.453 -15.883 -9.172 1 89.12 100 GLN B C 1
ATOM 2204 O O . GLN B 1 100 ? -16.109 -16.594 -10.117 1 89.12 100 GLN B O 1
ATOM 2209 N N . LEU B 1 101 ? -16.688 -14.586 -9.281 1 91.31 101 LEU B N 1
ATOM 2210 C CA . LEU B 1 101 ? -16.375 -13.883 -10.523 1 91.31 101 LEU B CA 1
ATOM 2211 C C . LEU B 1 101 ? -14.898 -14.016 -10.867 1 91.31 101 LEU B C 1
ATOM 2213 O O . LEU B 1 101 ? -14.547 -14.195 -12.039 1 91.31 101 LEU B O 1
ATOM 2217 N N . LEU B 1 102 ? -14.031 -13.898 -9.891 1 89.75 102 LEU B N 1
ATOM 2218 C CA . LEU B 1 102 ? -12.594 -14.031 -10.086 1 89.75 102 LEU B CA 1
ATOM 2219 C C . LEU B 1 102 ? -12.234 -15.43 -10.555 1 89.75 102 LEU B C 1
ATOM 2221 O O . LEU B 1 102 ? -11.43 -15.594 -11.477 1 89.75 102 LEU B O 1
ATOM 2225 N N . ILE B 1 103 ? -12.828 -16.438 -10.008 1 84.56 103 ILE B N 1
ATOM 2226 C CA . ILE B 1 103 ? -12.609 -17.812 -10.398 1 84.56 103 ILE B CA 1
ATOM 2227 C C . ILE B 1 103 ? -13.008 -18.016 -11.859 1 84.56 103 ILE B C 1
ATOM 2229 O O . ILE B 1 103 ? -12.266 -18.609 -12.641 1 84.56 103 ILE B O 1
ATOM 2233 N N . LYS B 1 104 ? -14.148 -17.531 -12.203 1 84.06 104 LYS B N 1
ATOM 2234 C CA . LYS B 1 104 ? -14.648 -17.656 -13.57 1 84.06 104 LYS B CA 1
ATOM 2235 C C . LYS B 1 104 ? -13.656 -17.062 -14.57 1 84.06 104 LYS B C 1
ATOM 2237 O O . LYS B 1 104 ? -13.352 -17.688 -15.594 1 84.06 104 LYS B O 1
ATOM 2242 N N . ASN B 1 105 ? -13.188 -15.922 -14.281 1 85.62 105 ASN B N 1
ATOM 2243 C CA . ASN B 1 105 ? -12.266 -15.242 -15.195 1 85.62 105 ASN B CA 1
ATOM 2244 C C . ASN B 1 105 ? -10.922 -15.953 -15.273 1 85.62 105 ASN B C 1
ATOM 2246 O O . ASN B 1 105 ? -10.336 -16.078 -16.344 1 85.62 105 ASN B O 1
ATOM 2250 N N . VAL B 1 106 ? -10.438 -16.406 -14.148 1 81.19 106 VAL B N 1
ATOM 2251 C CA . VAL B 1 106 ? -9.172 -17.125 -14.094 1 81.19 106 VAL B CA 1
ATOM 2252 C C . VAL B 1 106 ? -9.289 -18.438 -14.859 1 81.19 106 VAL B C 1
ATOM 2254 O O . VAL B 1 106 ? -8.352 -18.844 -15.555 1 81.19 106 VAL B O 1
ATOM 2257 N N . SER B 1 107 ? -10.336 -19.078 -14.781 1 74.19 107 SER B N 1
ATOM 2258 C CA . SER B 1 107 ? -10.562 -20.359 -15.414 1 74.19 107 SER B CA 1
ATOM 2259 C C . SER B 1 107 ? -10.648 -20.234 -16.922 1 74.19 107 SER B C 1
ATOM 2261 O O . SER B 1 107 ? -10.461 -21.203 -17.656 1 74.19 107 SER B O 1
ATOM 2263 N N . GLU B 1 108 ? -11 -19.125 -17.391 1 73.75 108 GLU B N 1
ATOM 2264 C CA . GLU B 1 108 ? -11.195 -18.906 -18.828 1 73.75 108 GLU B CA 1
ATOM 2265 C C . GLU B 1 108 ? -9.875 -18.578 -19.516 1 73.75 108 GLU B C 1
ATOM 2267 O O . GLU B 1 108 ? -9.805 -18.531 -20.734 1 73.75 108 GLU B O 1
ATOM 2272 N N . ILE B 1 109 ? -8.938 -18.359 -18.719 1 66.88 109 ILE B N 1
ATOM 2273 C CA . ILE B 1 109 ? -7.637 -18.141 -19.344 1 66.88 109 ILE B CA 1
ATOM 2274 C C . ILE B 1 109 ? -7.148 -19.453 -19.969 1 66.88 109 ILE B C 1
ATOM 2276 O O . ILE B 1 109 ? -7.062 -20.484 -19.297 1 66.88 109 ILE B O 1
ATOM 2280 N N . PRO B 1 110 ? -7.215 -19.469 -21.406 1 57.12 110 PRO B N 1
ATOM 2281 C CA . PRO B 1 110 ? -6.926 -20.688 -22.172 1 57.12 110 PRO B CA 1
ATOM 2282 C C . PRO B 1 110 ? -5.719 -21.453 -21.625 1 57.12 110 PRO B C 1
ATOM 2284 O O . PRO B 1 110 ? -5.695 -22.688 -21.672 1 57.12 110 PRO B O 1
ATOM 2287 N N . ASP B 1 111 ? -4.707 -20.766 -21.516 1 53.91 111 ASP B N 1
ATOM 2288 C CA . ASP B 1 111 ? -3.494 -21.516 -21.219 1 53.91 111 ASP B CA 1
ATOM 2289 C C . ASP B 1 111 ? -3.594 -22.219 -19.859 1 53.91 111 ASP B C 1
ATOM 2291 O O . ASP B 1 111 ? -2.662 -22.906 -19.438 1 53.91 111 ASP B O 1
ATOM 2295 N N . TYR B 1 112 ? -4.652 -21.906 -19.25 1 50.03 112 TYR B N 1
ATOM 2296 C CA . TYR B 1 112 ? -4.637 -22.531 -17.938 1 50.03 112 TYR B CA 1
ATOM 2297 C C . TYR B 1 112 ? -5.074 -24 -18.031 1 50.03 112 TYR B C 1
ATOM 2299 O O . TYR B 1 112 ? -6.164 -24.359 -17.578 1 50.03 112 TYR B O 1
ATOM 2307 N N . SER B 1 113 ? -4.816 -24.578 -19.109 1 50.66 113 SER B N 1
ATOM 2308 C CA . SER B 1 113 ? -4.949 -26.031 -19.016 1 50.66 113 SER B CA 1
ATOM 2309 C C . SER B 1 113 ? -4.199 -26.578 -17.797 1 50.66 113 SER B C 1
ATOM 2311 O O . SER B 1 113 ? -4.172 -27.781 -17.578 1 50.66 113 SER B O 1
ATOM 2313 N N . ARG B 1 114 ? -3.766 -25.562 -16.969 1 57.47 114 ARG B N 1
ATOM 2314 C CA . ARG B 1 114 ? -2.891 -26 -15.891 1 57.47 114 ARG B CA 1
ATOM 2315 C C . ARG B 1 114 ? -3.623 -25.984 -14.555 1 57.47 114 ARG B C 1
ATOM 2317 O O . ARG B 1 114 ? -4.559 -25.203 -14.367 1 57.47 114 ARG B O 1
ATOM 2324 N N . GLN B 1 115 ? -3.459 -27.078 -13.961 1 64.12 115 GLN B N 1
ATOM 2325 C CA . GLN B 1 115 ? -3.863 -27.172 -12.555 1 64.12 115 GLN B CA 1
ATOM 2326 C C . GLN B 1 115 ? -3.26 -26.016 -11.75 1 64.12 115 GLN B C 1
ATOM 2328 O O . GLN B 1 115 ? -2.113 -25.625 -11.969 1 64.12 115 GLN B O 1
ATOM 2333 N N . ILE B 1 116 ? -4.184 -25.328 -11.156 1 69.88 116 ILE B N 1
ATOM 2334 C CA . ILE B 1 116 ? -3.764 -24.219 -10.289 1 69.88 116 ILE B CA 1
ATOM 2335 C C . ILE B 1 116 ? -3.844 -24.672 -8.828 1 69.88 116 ILE B C 1
ATOM 2337 O O . ILE B 1 116 ? -4.805 -25.328 -8.422 1 69.88 116 ILE B O 1
ATOM 2341 N N . TYR B 1 117 ? -2.826 -24.406 -8.164 1 71.19 117 TYR B N 1
ATOM 2342 C CA . TYR B 1 117 ? -2.734 -24.828 -6.77 1 71.19 117 TYR B CA 1
ATOM 2343 C C . TYR B 1 117 ? -2.746 -23.641 -5.832 1 71.19 117 TYR B C 1
ATOM 2345 O O . TYR B 1 117 ? -2.357 -22.531 -6.219 1 71.19 117 TYR B O 1
ATOM 2353 N N . THR B 1 118 ? -3.412 -23.766 -4.766 1 71.5 118 THR B N 1
ATOM 2354 C CA . THR B 1 118 ? -3.4 -22.719 -3.748 1 71.5 118 THR B CA 1
ATOM 2355 C C . THR B 1 118 ? -3.215 -23.312 -2.357 1 71.5 118 THR B C 1
ATOM 2357 O O . THR B 1 118 ? -3.623 -24.453 -2.105 1 71.5 118 THR B O 1
ATOM 2360 N N . LEU B 1 119 ? -2.42 -22.531 -1.522 1 60.47 119 LEU B N 1
ATOM 2361 C CA . LEU B 1 119 ? -2.285 -22.922 -0.124 1 60.47 119 LEU B CA 1
ATOM 2362 C C . LEU B 1 119 ? -3.418 -22.344 0.716 1 60.47 119 LEU B C 1
ATOM 2364 O O . LEU B 1 119 ? -3.666 -21.141 0.679 1 60.47 119 LEU B O 1
ATOM 2368 N N . LEU B 1 120 ? -4.445 -23.062 1.057 1 50.22 120 LEU B N 1
ATOM 2369 C CA . LEU B 1 120 ? -5.57 -22.594 1.86 1 50.22 120 LEU B CA 1
ATOM 2370 C C . LEU B 1 120 ? -5.117 -22.219 3.266 1 50.22 120 LEU B C 1
ATOM 2372 O O . LEU B 1 120 ? -5.656 -21.281 3.865 1 50.22 120 LEU B O 1
ATOM 2376 N N . SER B 1 121 ? -4.688 -22.984 4.156 1 48.41 121 SER B N 1
ATOM 2377 C CA . SER B 1 121 ? -4.516 -22.656 5.566 1 48.41 121 SER B CA 1
ATOM 2378 C C . SER B 1 121 ? -3.229 -21.875 5.793 1 48.41 121 SER B C 1
ATOM 2380 O O . SER B 1 121 ? -2.131 -22.375 5.559 1 48.41 121 SER B O 1
ATOM 2382 N N . LYS B 1 122 ? -3.266 -20.562 5.422 1 45.22 122 LYS B N 1
ATOM 2383 C CA . LYS B 1 122 ? -2.031 -19.859 5.77 1 45.22 122 LYS B CA 1
ATOM 2384 C C . LYS B 1 122 ? -1.711 -20.016 7.254 1 45.22 122 LYS B C 1
ATOM 2386 O O . LYS B 1 122 ? -0.863 -19.312 7.789 1 45.22 122 LYS B O 1
ATOM 2391 N N . THR B 1 123 ? -2.533 -20.359 8.117 1 39.25 123 THR B N 1
ATOM 2392 C CA . THR B 1 123 ? -2.035 -20.609 9.461 1 39.25 123 THR B CA 1
ATOM 2393 C C . THR B 1 123 ? -0.887 -21.625 9.43 1 39.25 123 THR B C 1
ATOM 2395 O O . THR B 1 123 ? -0.718 -22.359 8.453 1 39.25 123 THR B O 1
ATOM 2398 N N . LYS B 1 124 ? -0.109 -21.75 10.367 1 38.59 124 LYS B N 1
ATOM 2399 C CA . LYS B 1 124 ? 1.114 -22.531 10.539 1 38.59 124 LYS B CA 1
ATOM 2400 C C . LYS B 1 124 ? 1.038 -23.844 9.773 1 38.59 124 LYS B C 1
ATOM 2402 O O . LYS B 1 124 ? 2.061 -24.375 9.328 1 38.59 124 LYS B O 1
ATOM 2407 N N . ARG B 1 125 ? 0.163 -24.812 10.211 1 38.22 125 ARG B N 1
ATOM 2408 C CA . ARG B 1 125 ? 0.487 -26.234 10.055 1 38.22 125 ARG B CA 1
ATOM 2409 C C . ARG B 1 125 ? 0.208 -26.703 8.633 1 38.22 125 ARG B C 1
ATOM 2411 O O . ARG B 1 125 ? 1.074 -27.297 7.988 1 38.22 125 ARG B O 1
ATOM 2418 N N . THR B 1 126 ? -1.076 -27.375 8.273 1 37.53 126 THR B N 1
ATOM 2419 C CA . THR B 1 126 ? -1.325 -28.312 7.176 1 37.53 126 THR B CA 1
ATOM 2420 C C . THR B 1 126 ? -1.941 -27.578 5.984 1 37.53 126 THR B C 1
ATOM 2422 O O . THR B 1 126 ? -3.074 -27.094 6.066 1 37.53 126 THR B O 1
ATOM 2425 N N . GLY B 1 127 ? -1.191 -26.766 5.344 1 45.66 127 GLY B N 1
ATOM 2426 C CA . GLY B 1 127 ? -1.738 -26.094 4.172 1 45.66 127 GLY B CA 1
ATOM 2427 C C . GLY B 1 127 ? -2.396 -27.047 3.193 1 45.66 127 GLY B C 1
ATOM 2428 O O . GLY B 1 127 ? -1.873 -28.141 2.928 1 45.66 127 GLY B O 1
ATOM 2429 N N . LYS B 1 128 ? -3.715 -27.172 3.234 1 49.78 128 LYS B N 1
ATOM 2430 C CA . LYS B 1 128 ? -4.434 -27.922 2.207 1 49.78 128 LYS B CA 1
ATOM 2431 C C . LYS B 1 128 ? -4.273 -27.266 0.838 1 49.78 128 LYS B C 1
ATOM 2433 O O . LYS B 1 128 ? -4.316 -26.047 0.722 1 49.78 128 LYS B O 1
ATOM 2438 N N . ILE B 1 129 ? -3.613 -28.078 -0.066 1 56.41 129 ILE B N 1
ATOM 2439 C CA . ILE B 1 129 ? -3.434 -27.641 -1.446 1 56.41 129 ILE B CA 1
ATOM 2440 C C . ILE B 1 129 ? -4.723 -27.859 -2.232 1 56.41 129 ILE B C 1
ATOM 2442 O O . ILE B 1 129 ? -5.305 -28.953 -2.178 1 56.41 129 ILE B O 1
ATOM 2446 N N . ALA B 1 130 ? -5.328 -26.859 -2.604 1 56.47 130 ALA B N 1
ATOM 2447 C CA . ALA B 1 130 ? -6.484 -26.984 -3.488 1 56.47 130 ALA B CA 1
ATOM 2448 C C . ALA B 1 130 ? -6.078 -26.828 -4.949 1 56.47 130 ALA B C 1
ATOM 2450 O O . ALA B 1 130 ? -5.051 -26.203 -5.25 1 56.47 130 ALA B O 1
ATOM 2451 N N . TYR B 1 131 ? -6.645 -27.75 -5.711 1 61.12 131 TYR B N 1
ATOM 2452 C CA . TYR B 1 131 ? -6.348 -27.609 -7.133 1 61.12 131 TYR B CA 1
ATOM 2453 C C . TYR B 1 131 ? -7.602 -27.219 -7.914 1 61.12 131 TYR B C 1
ATOM 2455 O O . TYR B 1 131 ? -8.719 -27.547 -7.5 1 61.12 131 TYR B O 1
ATOM 2463 N N . PHE B 1 132 ? -7.508 -26.219 -8.781 1 55.84 132 PHE B N 1
ATOM 2464 C CA . PHE B 1 132 ? -8.586 -25.844 -9.695 1 55.84 132 PHE B CA 1
ATOM 2465 C C . PHE B 1 132 ? -8.211 -26.188 -11.133 1 55.84 132 PHE B C 1
ATOM 2467 O O . PHE B 1 132 ? -7.055 -26.016 -11.531 1 55.84 132 PHE B O 1
ATOM 2474 N N . LYS B 1 133 ? -9.141 -27.078 -11.711 1 56.91 133 LYS B N 1
ATOM 2475 C CA . LYS B 1 133 ? -8.969 -27.422 -13.117 1 56.91 133 LYS B CA 1
ATOM 2476 C C . LYS B 1 133 ? -9.211 -26.219 -14.023 1 56.91 133 LYS B C 1
ATOM 2478 O O . LYS B 1 133 ? -10.203 -25.516 -13.859 1 56.91 133 LYS B O 1
ATOM 2483 N N . GLY B 1 134 ? -8.211 -25.734 -14.664 1 55.28 134 GLY B N 1
ATOM 2484 C CA . GLY B 1 134 ? -8.43 -24.719 -15.672 1 55.28 134 GLY B CA 1
ATOM 2485 C C . GLY B 1 134 ? -8.898 -25.266 -17 1 55.28 134 GLY B C 1
ATOM 2486 O O . GLY B 1 134 ? -8.586 -26.406 -17.344 1 55.28 134 GLY B O 1
ATOM 2487 N N . GLY B 1 135 ? -9.734 -24.516 -17.688 1 57.5 135 GLY B N 1
ATOM 2488 C CA . GLY B 1 135 ? -10.047 -24.641 -19.109 1 57.5 135 GLY B CA 1
ATOM 2489 C C . GLY B 1 135 ? -10.977 -25.797 -19.406 1 57.5 135 GLY B C 1
ATOM 2490 O O . GLY B 1 135 ? -11.844 -26.125 -18.594 1 57.5 135 GLY B O 1
ATOM 2491 N N . ASN B 1 136 ? -10.82 -26.281 -20.609 1 62.22 136 ASN B N 1
ATOM 2492 C CA . ASN B 1 136 ? -11.695 -27.281 -21.219 1 62.22 136 ASN B CA 1
ATOM 2493 C C . ASN B 1 136 ? -11.125 -28.688 -21.031 1 62.22 136 ASN B C 1
ATOM 2495 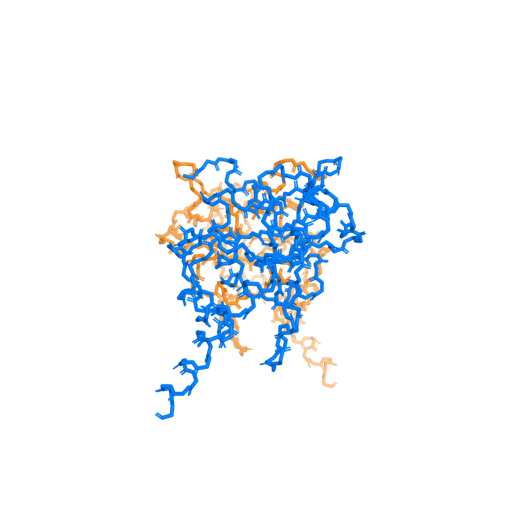O O . ASN B 1 136 ? -11.383 -29.578 -21.844 1 62.22 136 ASN B O 1
ATOM 2499 N N . LEU B 1 137 ? -10.414 -28.844 -20.016 1 63.28 137 LEU B N 1
ATOM 2500 C CA . LEU B 1 137 ? -9.891 -30.203 -19.844 1 63.28 137 LEU B CA 1
ATOM 2501 C C . LEU B 1 137 ? -10.984 -31.156 -19.391 1 63.28 137 LEU B C 1
ATOM 2503 O O . LEU B 1 137 ? -11.82 -30.812 -18.562 1 63.28 137 LEU B O 1
ATOM 2507 N N . ASP B 1 138 ? -10.961 -32.25 -20.219 1 71.69 138 ASP B N 1
ATOM 2508 C CA . ASP B 1 138 ? -11.914 -33.25 -19.781 1 71.69 138 ASP B CA 1
ATOM 2509 C C . ASP B 1 138 ? -11.562 -33.781 -18.406 1 71.69 138 ASP B C 1
ATOM 2511 O O . ASP B 1 138 ? -10.391 -33.781 -18 1 71.69 138 ASP B O 1
ATOM 2515 N N . LYS B 1 139 ? -12.508 -34.094 -17.688 1 72.12 139 LYS B N 1
ATOM 2516 C CA . LYS B 1 139 ? -12.398 -34.469 -16.297 1 72.12 139 LYS B CA 1
ATOM 2517 C C . LYS B 1 139 ? -11.391 -35.625 -16.125 1 72.12 139 LYS B C 1
ATOM 2519 O O . LYS B 1 139 ? -10.617 -35.625 -15.164 1 72.12 139 LYS B O 1
ATOM 2524 N N . LYS B 1 140 ? -11.461 -36.531 -17.031 1 77.31 140 LYS B N 1
ATOM 2525 C CA . LYS B 1 140 ? -10.578 -37.688 -16.922 1 77.31 140 LYS B CA 1
ATOM 2526 C C . LYS B 1 140 ? -9.117 -37.281 -17.062 1 77.31 140 LYS B C 1
ATOM 2528 O O . LYS B 1 140 ? -8.266 -37.719 -16.281 1 77.31 140 LYS B O 1
ATOM 2533 N N . THR B 1 141 ? -8.828 -36.562 -18 1 76.19 141 THR B N 1
ATOM 2534 C CA . THR B 1 141 ? -7.469 -36.094 -18.234 1 76.19 141 THR B CA 1
ATOM 2535 C C . THR B 1 141 ? -6.992 -35.219 -17.062 1 76.19 141 THR B C 1
ATOM 2537 O O . THR B 1 141 ? -5.844 -35.344 -16.625 1 76.19 141 THR B O 1
ATOM 2540 N N . ALA B 1 142 ? -7.852 -34.438 -16.594 1 73 142 ALA B N 1
ATOM 2541 C CA . ALA B 1 142 ? -7.52 -33.562 -15.477 1 73 142 ALA B CA 1
ATOM 2542 C C . ALA B 1 142 ? -7.148 -34.375 -14.234 1 73 142 ALA B C 1
ATOM 2544 O O . ALA B 1 142 ? -6.188 -34.031 -13.531 1 73 142 ALA B O 1
ATOM 2545 N N . LYS B 1 143 ? -7.887 -35.312 -13.984 1 74.19 143 LYS B N 1
ATOM 2546 C CA . LYS B 1 143 ? -7.625 -36.156 -12.82 1 74.19 143 LYS B CA 1
ATOM 2547 C C . LYS B 1 143 ? -6.285 -36.875 -12.953 1 74.19 143 LYS B C 1
ATOM 2549 O O . LYS B 1 143 ? -5.535 -37 -11.984 1 74.19 143 LYS B O 1
ATOM 2554 N N . LYS B 1 144 ? -6.09 -37.406 -14.07 1 78.12 144 LYS B N 1
ATOM 2555 C CA . LYS B 1 144 ? -4.82 -38.094 -14.297 1 78.12 144 LYS B CA 1
ATOM 2556 C C . LYS B 1 144 ? -3.637 -37.156 -14.086 1 78.12 144 LYS B C 1
ATOM 2558 O O . LYS B 1 144 ? -2.633 -37.531 -13.484 1 78.12 144 LYS B O 1
ATOM 2563 N N . ARG B 1 145 ? -3.764 -36.062 -14.602 1 76.56 145 ARG B N 1
ATOM 2564 C CA . ARG B 1 145 ? -2.699 -35.062 -14.453 1 76.56 145 ARG B CA 1
ATOM 2565 C C . ARG B 1 145 ? -2.492 -34.688 -12.992 1 76.56 145 ARG B C 1
ATOM 2567 O O . ARG B 1 145 ? -1.356 -34.531 -12.539 1 76.56 145 ARG B O 1
ATOM 2574 N N . PHE B 1 146 ? -3.52 -34.594 -12.344 1 75.5 146 PHE B N 1
ATOM 2575 C CA . PHE B 1 146 ? -3.447 -34.25 -10.93 1 75.5 146 PHE B CA 1
ATOM 2576 C C . PHE B 1 146 ? -2.762 -35.375 -10.148 1 75.5 146 PHE B C 1
ATOM 2578 O O . PHE B 1 146 ? -1.957 -35.125 -9.25 1 75.5 146 PHE B O 1
ATOM 2585 N N . ASP B 1 147 ? -3.184 -36.531 -10.523 1 77.12 147 ASP B N 1
ATOM 2586 C CA . ASP B 1 147 ? -2.576 -37.656 -9.844 1 77.12 147 ASP B CA 1
ATOM 2587 C C . ASP B 1 147 ? -1.067 -37.719 -10.086 1 77.12 147 ASP B C 1
ATOM 2589 O O . ASP B 1 147 ? -0.293 -37.938 -9.156 1 77.12 147 ASP B O 1
ATOM 2593 N N . THR B 1 148 ? -0.709 -37.562 -11.242 1 81.5 148 THR B N 1
ATOM 2594 C CA . THR B 1 148 ? 0.71 -37.531 -11.578 1 81.5 148 THR B CA 1
ATOM 2595 C C . THR B 1 148 ? 1.427 -36.406 -10.844 1 81.5 148 THR B C 1
ATOM 2597 O O . THR B 1 148 ? 2.533 -36.594 -10.328 1 81.5 148 THR B O 1
ATOM 2600 N N . TYR B 1 149 ? 0.811 -35.281 -10.859 1 79.81 149 TYR B N 1
ATOM 2601 C CA . TYR B 1 149 ? 1.337 -34.125 -10.156 1 79.81 149 TYR B CA 1
ATOM 2602 C C . TYR B 1 149 ? 1.566 -34.438 -8.68 1 79.81 149 TYR B C 1
ATOM 2604 O O . TYR B 1 149 ? 2.633 -34.125 -8.141 1 79.81 149 TYR B O 1
ATOM 2612 N N . GLN B 1 150 ? 0.628 -35 -8.07 1 76.56 150 GLN B N 1
ATOM 2613 C CA . GLN B 1 150 ? 0.691 -35.312 -6.641 1 76.56 150 GLN B CA 1
ATOM 2614 C C . GLN B 1 150 ? 1.796 -36.312 -6.34 1 76.56 150 GLN B C 1
ATOM 2616 O O . GLN B 1 150 ? 2.475 -36.188 -5.316 1 76.56 150 GLN B O 1
ATOM 2621 N N . GLU B 1 151 ? 1.818 -37.219 -7.203 1 79.69 151 GLU B N 1
ATOM 2622 C CA . GLU B 1 151 ? 2.855 -38.219 -7.02 1 79.69 151 GLU B CA 1
ATOM 2623 C C . GLU B 1 151 ? 4.246 -37.594 -7.059 1 79.69 151 GLU B C 1
ATOM 2625 O O . GLU B 1 151 ? 5.094 -37.906 -6.211 1 79.69 151 GLU B O 1
ATOM 2630 N N . ARG B 1 152 ? 4.445 -36.844 -8.016 1 81.62 152 ARG B N 1
ATOM 2631 C CA . ARG B 1 152 ? 5.742 -36.219 -8.164 1 81.62 152 ARG B CA 1
ATOM 2632 C C . ARG B 1 152 ? 6.035 -35.281 -6.984 1 81.62 152 ARG B C 1
ATOM 2634 O O . ARG B 1 152 ? 7.148 -35.281 -6.457 1 81.62 152 ARG B O 1
ATOM 2641 N N . LEU B 1 153 ? 5.09 -34.5 -6.59 1 80.69 153 LEU B N 1
ATOM 2642 C CA . LEU B 1 153 ? 5.242 -33.594 -5.465 1 80.69 153 LEU B CA 1
ATOM 2643 C C . LEU B 1 153 ? 5.496 -34.375 -4.168 1 80.69 153 LEU B C 1
ATOM 2645 O O . LEU B 1 153 ? 6.371 -34 -3.387 1 80.69 153 LEU B O 1
ATOM 2649 N N . GLY B 1 154 ? 4.711 -35.344 -3.953 1 79.69 154 GLY B N 1
ATOM 2650 C CA . GLY B 1 154 ? 4.871 -36.156 -2.768 1 79.69 154 GLY B CA 1
ATOM 2651 C C . GLY B 1 154 ? 6.258 -36.781 -2.646 1 79.69 154 GLY B C 1
ATOM 2652 O O . GLY B 1 154 ? 6.855 -36.75 -1.568 1 79.69 154 GLY B O 1
ATOM 2653 N N . ALA B 1 155 ? 6.684 -37.312 -3.713 1 81.94 155 ALA B N 1
ATOM 2654 C CA . ALA B 1 155 ? 8.023 -37.875 -3.736 1 81.94 155 ALA B CA 1
ATOM 2655 C C . ALA B 1 155 ? 9.086 -36.844 -3.412 1 81.94 155 ALA B C 1
ATOM 2657 O O . ALA B 1 155 ? 10.023 -37.094 -2.656 1 81.94 155 ALA B O 1
ATOM 2658 N N . ALA B 1 156 ? 8.93 -35.75 -3.943 1 80.5 156 ALA B N 1
ATOM 2659 C CA . ALA B 1 156 ? 9.898 -34.656 -3.73 1 80.5 156 ALA B CA 1
ATOM 2660 C C . ALA B 1 156 ? 9.875 -34.188 -2.283 1 80.5 156 ALA B C 1
ATOM 2662 O O . ALA B 1 156 ? 10.922 -33.875 -1.702 1 80.5 156 ALA B O 1
ATOM 2663 N N . LEU B 1 157 ? 8.703 -34.062 -1.711 1 79.69 157 LEU B N 1
ATOM 2664 C CA . LEU B 1 157 ? 8.555 -33.625 -0.331 1 79.69 157 LEU B CA 1
ATOM 2665 C C . LEU B 1 157 ? 9.164 -34.625 0.637 1 79.69 157 LEU B C 1
ATOM 2667 O O . LEU B 1 157 ? 9.781 -34.25 1.633 1 79.69 157 LEU B O 1
ATOM 2671 N N . LYS B 1 158 ? 8.906 -35.875 0.36 1 75.69 158 LYS B N 1
ATOM 2672 C CA . LYS B 1 158 ? 9.469 -36.969 1.181 1 75.69 158 LYS B CA 1
ATOM 2673 C C . LYS B 1 158 ? 11 -36.938 1.145 1 75.69 158 LYS B C 1
ATOM 2675 O O . LYS B 1 158 ? 11.648 -37.125 2.172 1 75.69 158 LYS B O 1
ATOM 2680 N N . ASN B 1 159 ? 11.453 -36.688 0.064 1 75.38 159 ASN B N 1
ATOM 2681 C CA . ASN B 1 159 ? 12.906 -36.625 -0.094 1 75.38 159 ASN B CA 1
ATOM 2682 C C . ASN B 1 159 ? 13.5 -35.438 0.67 1 75.38 159 ASN B C 1
ATOM 2684 O O . ASN B 1 159 ? 14.625 -35.531 1.172 1 75.38 159 ASN B O 1
ATOM 2688 N N . GLU B 1 160 ? 12.773 -34.375 0.769 1 67.88 160 GLU B N 1
ATOM 2689 C CA . GLU B 1 160 ? 13.25 -33.188 1.466 1 67.88 160 GLU B CA 1
ATOM 2690 C C . GLU B 1 160 ? 13.148 -33.344 2.979 1 67.88 160 GLU B C 1
ATOM 2692 O O . GLU B 1 160 ? 14.023 -32.906 3.721 1 67.88 160 GLU B O 1
ATOM 2697 N N . PHE B 1 161 ? 12.047 -33.844 3.416 1 58.56 161 PHE B N 1
ATOM 2698 C CA . PHE B 1 161 ? 11.906 -34.094 4.848 1 58.56 161 PHE B CA 1
ATOM 2699 C C . PHE B 1 161 ? 12.883 -35.156 5.316 1 58.56 161 PHE B C 1
ATOM 2701 O O . PHE B 1 161 ? 13.383 -35.094 6.441 1 58.56 161 PHE B O 1
ATOM 2708 N N . ASN B 1 162 ? 13.016 -36.156 4.551 1 53.59 162 ASN B N 1
ATOM 2709 C CA . ASN B 1 162 ? 14.008 -37.156 4.891 1 53.59 162 ASN B CA 1
ATOM 2710 C C . ASN B 1 162 ? 15.422 -36.594 4.926 1 53.59 162 ASN B C 1
ATOM 2712 O O . ASN B 1 162 ? 16.266 -37.031 5.695 1 53.59 162 ASN B O 1
ATOM 2716 N N . PHE B 1 163 ? 15.727 -35.625 4.098 1 46.25 163 PHE B N 1
ATOM 2717 C CA . PHE B 1 163 ? 17.062 -35.031 4.113 1 46.25 163 PHE B CA 1
ATOM 2718 C C . PHE B 1 163 ? 17.203 -34.031 5.266 1 46.25 163 PHE B C 1
ATOM 2720 O O . PHE B 1 163 ? 18.312 -33.656 5.613 1 46.25 163 PHE B O 1
ATOM 2727 N N . THR B 1 164 ? 16.188 -33.375 5.656 1 41.84 164 THR B N 1
ATOM 2728 C CA . THR B 1 164 ? 16.312 -32.469 6.789 1 41.84 164 THR B CA 1
ATOM 2729 C C . THR B 1 164 ? 16.406 -33.25 8.102 1 41.84 164 THR B C 1
ATOM 2731 O O . THR B 1 164 ? 16.406 -32.656 9.18 1 41.84 164 THR B O 1
ATOM 2734 N N . LYS B 1 165 ? 16.328 -34.656 8.102 1 33.66 165 LYS B N 1
ATOM 2735 C CA . LYS B 1 165 ? 16.703 -35.375 9.32 1 33.66 165 LYS B CA 1
ATOM 2736 C C . LYS B 1 165 ? 18.219 -35.5 9.445 1 33.66 165 LYS B C 1
ATOM 2738 O O . LYS B 1 165 ? 18.906 -35.688 8.445 1 33.66 165 LYS B O 1
#

Organism: Pasteurella haemolytica-like sp. (strain 5943B) (NCBI:txid53500)

pLDDT: mean 82.9, std 17.11, range [33.53, 98.75]

Foldseek 3Di:
DDPVLVVVLVQVVVLLCLAPVSVPDDVVVSCQQVVLQSVVVFKDWDDDPNHTAWMWGKAAADLVQVLVCQQPVSVDGSVGSDVHHQIEIRDTGGNPPCRVVVVVVVQCPAVPCDWYWYQPPPPNDDRDIDTDRHDDDDPVVSVVVVVVVCVVSVVVNVVVVVVVD/DDPVLVVQLVQVVVLLCLAPVSVPDDVVVSCQQVVLQSVVVFKDWDDDPNHTAWMWGKAAADLVQVLVCVQPVSVDGSVGSDVHHQIEIRDTGGNPPCRVVVLVVVQCPAVPCDWYWYQPPVPPDDRDIDTDRHDDDDPVVSVVVVVVVCVVSVVVNVVVVVVVD

InterPro domains:
  IPR003996 RTX toxin-activating protein C, bacteria [PF02794] (9-126)
  IPR003996 RTX toxin-activating protein C, bacteria [PR01489] (10-26)
  IPR003996 RTX toxin-activating protein C, bacteria [PR01489] (52-70)
  IPR003996 RTX toxin-activating protein C, bacteria [PR01489] (74-96)
  IPR003996 RTX toxin-activating protein C, bacteria [PR01489] (128-149)

=== Feature glossary ===
A reading guide for the features in this record.

Start from the sequence.

  · This is the polypeptide sequence — one letter per residue, N-terminus first. Length ranges from a few dozen residues for small domains to over a thousand for large multi-domain proteins.

Fold it, and you get atomic coordinates and the backbone conformation that goes with them.

  · Structure coordinates are given as an mmCIF _atom_site loop: one row per atom with element, residue name, chain id, sequence number, and x/y/z position in Å. Only the four main-chain atoms per residue are included here; side chains are omitted to keep the record compact.

  · Backbone dihedral angles. Every residue except chain termini has a φ (preceding-C → N → Cα → C) and a ψ (N → Cα → C → next-N). They are reported in degrees following the IUPAC sign convention. Secondary structure is essentially a statement about which (φ, ψ) basin each residue occupies.

  · The SS8 string is DSSP's per-residue secondary-structure call. α-helix (H) means an i→i+4 H-bond ladder; β-strand (E) means the residue participates in a β-sheet; 3₁₀ (G) and π (I) are tighter and wider helices; T/S are turns/bends; '-' is loop.

  · SS3 is a coarse helix/strand/coil call (letters a/b/c) made by the P-SEA algorithm from inter-Cα distances and dihedrals. It is less detailed than DSSP but needs only Cα positions.

Summarize the fold with a handful of shape descriptors and a per-residue structural alphabet.

  · Radius of gyration (Rg) is the root-mean-square distance of Cα atoms from their centroid — a single number for overall size and compactness. A globular domain of N residues has Rg ≈ 2.2·N^0.38 Å; an extended or disordered chain has a much larger Rg. The Cα contact count is the number of residue pairs whose Cα atoms are within 8 Å and are more than four positions apart in sequence — a standard proxy for tertiary packing density. The bounding box is the smallest axis-aligned box enclosing all Cα atoms.

  · The Foldseek 3Di string encodes local tertiary geometry as a 20-letter alphabet — one character per residue — derived from the relative positions of nearby Cα atoms. Unlike the amino-acid sequence, 3Di is a direct function of the 3D structure, so two proteins with the same fold have similar 3Di strings even at low sequence identity.

  · Solvent-accessible surface area (SASA) is the area in Å² traced out by the centre of a 1.4 Å probe sphere (a water molecule) rolled over the protein's van der Waals surface (Shrake–Rupley / Lee–Richards construction). Buried residues have near-zero SASA; fully exposed residues can exceed 200 Å². The total SASA scales roughly with the number of surface residues.

Ask how reliable the model is.

  · pLDDT (predicted Local Distance Difference Test) is AlphaFold's per-residue confidence score, ranging from 0 to 100. Values above 90 indicate high confidence (typically well-packed cores); 70–90 is confident; 50–70 low confidence; below 50 usually means the region is disordered or the prediction is unreliable there. AlphaFold stores pLDDT in the mmCIF B-factor column.

  · B-factor (Debye–Waller factor) reflects atomic displacement in the crystal lattice. It is an experimental observable (units Å²), not a prediction; low values mean the atom is pinned down, high values mean it moves or is heterogeneous across the crystal.

  · Predicted Aligned Error (PAE) is an AlphaFold confidence matrix: entry (i, j) is the expected error in the position of residue j, in ångströms, when the prediction is superimposed on the true structure at residue i. Low PAE within a block of residues means that block is internally rigid and well-predicted; high PAE between two blocks means their relative placement is uncertain even if each block individually is confident.

Place it in context: what it resembles, what it is annotated as, and how it looks.

  · Nearest PDB neighbors are the top structural matches found by Foldseek when searc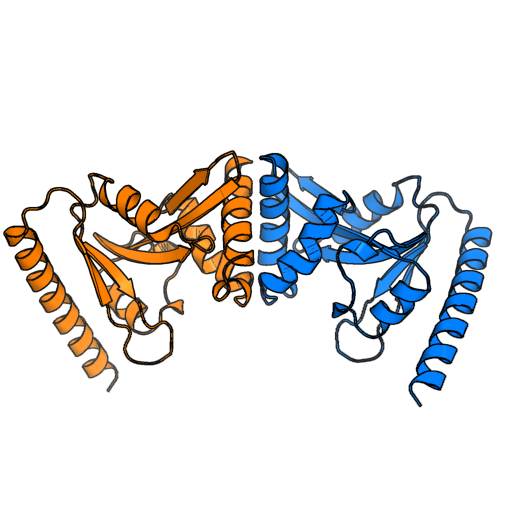hing this structure against the entire Protein Data Bank. Each hit reports a TM-score (0 to 1; >0.5 almost always implies the same fold) and an E-value. These are *structural* homologs — they may share no detectable sequence similarity.

  · Functional annotations link the protein to curated databases. InterPro entries identify conserved domains and families by matching the sequence against member-database signatures (Pfam, PROSITE, CDD, …). Gene Ontology (GO) terms describe molecular function, biological process, and cellular component in a controlled vocabulary. CATH places the structure in a hierarchical fold classification (Class/Architecture/Topology/Homologous-superfamily). The organism is the source species.

  · Three diagnostic plots accompany the record. The Cα contact map visualizes the tertiary structure as a 2D adjacency matrix (8 Å cutoff, sequence-local contacts suppressed). The Ramachandran plot shows the distribution of backbone (φ, ψ) torsions, with points in the α and β basins reflecting secondary structure content. The PAE plot shows AlphaFold's inter-residue confidence as a color matrix.

  · Six rendered views show the 3D structure from the faces of a cube — i.e. along ±x, ±y, ±z. Rendering representation is drawn randomly per protein from cartoon (secondary-structure ribbons), sticks (backbone bonds), or molecular surface; coloring is either N→C rainbow (blue at the N-terminus through red at the C-terminus) or one color per chain.